Protein 4QE0 (pdb70)

Nearest PDB structures (foldseek):
  4qe0-assembly1_A  TM=9.793E-01  e=2.543E-24  Bacteroides uniformis ATCC 8492
  4qe0-assembly1_B  TM=9.490E-01  e=2.678E-20  Bacteroides uniformis ATCC 8492
  1phs-assembly1_A  TM=6.206E-01  e=4.744E+00  Phaseolus vulgaris
  4qe0-assembly1_B  TM=9.814E-01  e=4.725E-21  Bacteroides uniformis ATCC 8492
  4qe0-assembly1_A  TM=9.527E-01  e=2.495E-20  Bacteroides uniformis ATCC 8492

Secondary structure (DSSP, 8-state):
------SS----EEEEETTEEEEEEEETTTTEEEEE----TT-------------GGGTS------HHHHHHHHHT----TTT---------TTT-B---EEEEETTSTT---HHHHHHHH-----B---TT---S----------PPPPPPPP-/-----SS----EEEEETTEEEEEEEETTTTEEEEE----TT------------TTS--S------HHHHHHHHHH----TTT---------TTT-B---EEEEETTSTT---HHHHHHHH-----B---TT---S---------

Solvent-accessible surface area: 18230 Å² total

Sequence (299 aa):
TEESLEGTVIYTTTFEVDGYTYQCDVDDGSQFVTLYNENLTYEIVYDDTGTTYIGSWSSSNVIEYDRFSQQADFIVDQQAFTAADEIGTEELITLLSPNTGEVEVNFNFFTFEPYAVPLHVYREIEVLEQIHFPIEEGQLNYILAWQPQQGLPPLPPPGSLEESLEGTTVIYTTTFEVDGYTYQCDVDDGSQFVTLYNENLTYEIVYDTGTYIGSWSSSNVIEYDRFSQQADFIVDQAFTAADEIGTELITLLSPNTGEVEVNFNFFTFEPYAVPLHVYREIEVLEQIHFPIEEEGQLNYYILAWQPQQG

Foldseek 3Di:
DQDAFDPAQQACDWDDDVPFIKGWDADPPQQKIKIFTVDCSPPKAAVPGHDDDDDCVQFWDDDDLVLQLQVQLQVLDDNVVVQVDDKKDKAALVWQQDGMMIMDGSPGSVSGDPVSVVSSRVSVDDGTGDHVVSIRIDDDDGYDDDGDDDDDDDD/DDAFDPALQACDWDDDVPFIKGWDADPVQQKIKIFTVDCSVPKAAVPGDDPDDPPAAFWDDDPVVVVLQVQLQVLDDNCVVQVDDKKDWADLPWQQDGMMIMDGSPGSVSDDPVSVVSSRVSVPDGTGDGRVSMRIDDDDGYND

B-factor: mean 38.69, std 15.3, range [19.85, 112.98]

Structure (mmCIF, N/CA/C/O backbone):
data_4QE0
#
_entry.id   4QE0
#
_cell.length_a   103.299
_cell.length_b   103.299
_cell.length_c   190.168
_cell.angle_alpha   90.00
_cell.angle_beta   90.00
_cell.angle_gamma   90.00
#
_symmetry.space_group_name_H-M   'I 41 2 2'
#
loop_
_entity.id
_entity.type
_entity.pdbx_description
1 polymer 'hypothetical protein'
2 non-polymer GLYCEROL
3 non-polymer 'SULFATE ION'
4 water water
#
loop_
_atom_site.group_PDB
_atom_site.id
_atom_site.type_symbol
_atom_site.label_atom_id
_atom_site.label_alt_id
_atom_site.label_comp_id
_atom_site.label_asym_id
_atom_site.label_entity_id
_atom_site.label_seq_id
_atom_site.pdbx_PDB_ins_code
_atom_site.Cartn_x
_atom_site.Cartn_y
_atom_site.Cartn_z
_atom_site.occupancy
_atom_site.B_iso_or_equiv
_atom_site.auth_seq_id
_atom_site.auth_comp_id
_atom_site.auth_asym_id
_atom_site.auth_atom_id
_atom_site.pdbx_PDB_model_num
ATOM 1 N N . THR A 1 8 ? 71.907 11.916 28.423 1.00 71.94 26 THR A N 1
ATOM 2 C CA . THR A 1 8 ? 73.087 12.746 28.015 1.00 75.00 26 THR A CA 1
ATOM 3 C C . THR A 1 8 ? 73.124 14.160 28.655 1.00 73.63 26 THR A C 1
ATOM 4 O O . THR A 1 8 ? 74.127 14.866 28.479 1.00 63.31 26 THR A O 1
ATOM 8 N N . GLU A 1 9 ? 72.051 14.557 29.370 1.00 71.44 27 GLU A N 1
ATOM 9 C CA . GLU A 1 9 ? 72.001 15.802 30.191 1.00 66.27 27 GLU A CA 1
ATOM 10 C C . GLU A 1 9 ? 71.971 15.540 31.713 1.00 50.93 27 GLU A C 1
ATOM 11 O O . GLU A 1 9 ? 71.839 16.470 32.511 1.00 44.05 27 GLU A O 1
ATOM 17 N N . GLU A 1 10 ? 72.069 14.282 32.114 1.00 41.28 28 GLU A N 1
ATOM 18 C CA . GLU A 1 10 ? 72.233 13.955 33.528 1.00 39.78 28 GLU A CA 1
ATOM 19 C C . GLU A 1 10 ? 73.511 14.616 34.073 1.00 38.04 28 GLU A C 1
ATOM 20 O O . GLU A 1 10 ? 74.540 14.620 33.407 1.00 34.38 28 GLU A O 1
ATOM 26 N N . SER A 1 11 ? 73.426 15.195 35.264 1.00 35.52 29 SER A N 1
ATOM 27 C CA . SER A 1 11 ? 74.559 15.875 35.892 1.00 37.06 29 SER A CA 1
ATOM 28 C C . SER A 1 11 ? 74.959 15.172 37.181 1.00 32.53 29 SER A C 1
ATOM 29 O O . SER A 1 11 ? 74.385 14.137 37.535 1.00 34.45 29 SER A O 1
ATOM 32 N N . LEU A 1 12 ? 75.930 15.739 37.900 1.00 33.33 30 LEU A N 1
ATOM 33 C CA . LEU A 1 12 ? 76.272 15.259 39.238 1.00 32.59 30 LEU A CA 1
ATOM 34 C C . LEU A 1 12 ? 75.094 15.454 40.162 1.00 39.58 30 LEU A C 1
ATOM 35 O O . LEU A 1 12 ? 74.298 16.366 39.961 1.00 38.24 30 LEU A O 1
ATOM 40 N N . GLU A 1 13 ? 74.988 14.609 41.184 1.00 36.00 31 GLU A N 1
ATOM 41 C CA . GLU A 1 13 ? 73.974 14.813 42.221 1.00 36.72 31 GLU A CA 1
ATOM 42 C C . GLU A 1 13 ? 74.324 15.989 43.113 1.00 39.15 31 GLU A C 1
ATOM 43 O O . GLU A 1 13 ? 75.481 16.423 43.182 1.00 39.28 31 GLU A O 1
ATOM 49 N N . GLY A 1 14 ? 73.305 16.559 43.761 1.00 43.35 32 GLY A N 1
ATOM 50 C CA . GLY A 1 14 ? 73.484 17.767 44.574 1.00 41.62 32 GLY A CA 1
ATOM 51 C C . GLY A 1 14 ? 74.216 17.534 45.876 1.00 45.42 32 GLY A C 1
ATOM 52 O O . GLY A 1 14 ? 74.899 18.428 46.377 1.00 48.27 32 GLY A O 1
ATOM 53 N N . THR A 1 15 ? 74.086 16.335 46.433 1.00 43.65 33 THR A N 1
ATOM 54 C CA . THR A 1 15 ? 74.787 16.004 47.670 1.00 46.20 33 THR A CA 1
ATOM 55 C C . THR A 1 15 ? 75.689 14.794 47.481 1.00 38.03 33 THR A C 1
ATOM 56 O O . THR A 1 15 ? 75.497 13.985 46.562 1.00 36.72 33 THR A O 1
ATOM 60 N N . VAL A 1 16 ? 76.660 14.684 48.375 1.00 38.07 34 VAL A N 1
ATOM 61 C CA . VAL A 1 16 ? 77.616 13.594 48.356 1.00 36.73 34 VAL A CA 1
ATOM 62 C C . VAL A 1 16 ? 76.869 12.286 48.560 1.00 37.47 34 VAL A C 1
ATOM 63 O O . VAL A 1 16 ? 76.117 12.133 49.509 1.00 37.19 34 VAL A O 1
ATOM 67 N N . ILE A 1 17 ? 77.085 11.346 47.648 1.00 32.14 35 ILE A N 1
ATOM 68 C CA . ILE A 1 17 ? 76.494 10.036 47.720 1.00 32.94 35 ILE A CA 1
ATOM 69 C C . ILE A 1 17 ? 77.328 9.098 48.589 1.00 34.44 35 ILE A C 1
ATOM 70 O O . ILE A 1 17 ? 76.794 8.323 49.376 1.00 37.01 35 ILE A O 1
ATOM 75 N N . TYR A 1 18 ? 78.645 9.130 48.400 1.00 31.41 36 TYR A N 1
ATOM 76 C CA . TYR A 1 18 ? 79.556 8.176 49.040 1.00 30.51 36 TYR A CA 1
ATOM 77 C C . TYR A 1 18 ? 80.241 8.848 50.228 1.00 34.11 36 TYR A C 1
ATOM 78 O O . TYR A 1 18 ? 81.371 9.284 50.121 1.00 39.50 36 TYR A O 1
ATOM 117 N N . THR A 1 21 ? 81.151 4.411 55.011 1.00 32.58 39 THR A N 1
ATOM 118 C CA . THR A 1 21 ? 81.100 3.020 54.632 1.00 32.75 39 THR A CA 1
ATOM 119 C C . THR A 1 21 ? 79.657 2.542 54.550 1.00 41.94 39 THR A C 1
ATOM 120 O O . THR A 1 21 ? 78.909 2.683 55.507 1.00 37.05 39 THR A O 1
ATOM 124 N N . THR A 1 22 ? 79.267 2.005 53.392 1.00 37.61 40 THR A N 1
ATOM 125 C CA . THR A 1 22 ? 77.853 1.745 53.059 1.00 41.54 40 THR A CA 1
ATOM 126 C C . THR A 1 22 ? 77.767 0.656 52.002 1.00 39.99 40 THR A C 1
ATOM 127 O O . THR A 1 22 ? 78.673 0.498 51.185 1.00 33.92 40 THR A O 1
ATOM 131 N N . THR A 1 23 ? 76.648 -0.045 51.976 1.00 34.42 41 THR A N 1
ATOM 132 C CA . THR A 1 23 ? 76.345 -0.966 50.893 1.00 36.65 41 THR A CA 1
ATOM 133 C C . THR A 1 23 ? 75.203 -0.407 50.070 1.00 41.34 41 THR A C 1
ATOM 134 O O . THR A 1 23 ? 74.205 0.041 50.631 1.00 42.05 41 THR A O 1
ATOM 138 N N . PHE A 1 24 ? 75.353 -0.420 48.745 1.00 35.05 42 PHE A N 1
ATOM 139 C CA . PHE A 1 24 ? 74.316 0.024 47.820 1.00 37.69 42 PHE A CA 1
ATOM 140 C C . PHE A 1 24 ? 73.731 -1.169 47.086 1.00 45.70 42 PHE A C 1
ATOM 141 O O . PHE A 1 24 ? 74.345 -1.696 46.164 1.00 35.74 42 PHE A O 1
ATOM 149 N N . GLU A 1 25 ? 72.544 -1.597 47.503 1.00 47.35 43 GLU A N 1
ATOM 150 C CA . GLU A 1 25 ? 71.827 -2.681 46.842 1.00 48.85 43 GLU A CA 1
ATOM 151 C C . GLU A 1 25 ? 70.849 -2.069 45.858 1.00 50.95 43 GLU A C 1
ATOM 152 O O . GLU A 1 25 ? 69.893 -1.422 46.253 1.00 56.94 43 GLU A O 1
ATOM 158 N N . VAL A 1 26 ? 71.118 -2.266 44.577 1.00 51.00 44 VAL A N 1
ATOM 159 C CA . VAL A 1 26 ? 70.333 -1.733 43.493 1.00 50.76 44 VAL A CA 1
ATOM 160 C C . VAL A 1 26 ? 69.763 -2.926 42.723 1.00 56.10 44 VAL A C 1
ATOM 161 O O . VAL A 1 26 ? 70.117 -4.084 42.994 1.00 53.03 44 VAL A O 1
ATOM 165 N N . ASP A 1 27 ? 68.848 -2.657 41.797 1.00 57.32 45 ASP A N 1
ATOM 166 C CA . ASP A 1 27 ? 68.310 -3.701 40.939 1.00 58.08 45 ASP A CA 1
ATOM 167 C C . ASP A 1 27 ? 69.412 -4.303 40.096 1.00 51.00 45 ASP A C 1
ATOM 168 O O . ASP A 1 27 ? 69.911 -3.667 39.171 1.00 55.15 45 ASP A O 1
ATOM 173 N N . GLY A 1 28 ? 69.784 -5.532 40.422 1.00 45.85 46 GLY A N 1
ATOM 174 C CA . GLY A 1 28 ? 70.689 -6.295 39.580 1.00 49.01 46 GLY A CA 1
ATOM 175 C C . GLY A 1 28 ? 72.095 -6.419 40.124 1.00 48.20 46 GLY A C 1
ATOM 176 O O . GLY A 1 28 ? 72.859 -7.253 39.650 1.00 50.94 46 GLY A O 1
ATOM 177 N N . TYR A 1 29 ? 72.456 -5.587 41.100 1.00 41.12 47 TYR A N 1
ATOM 178 C CA . TYR A 1 29 ? 73.822 -5.599 41.599 1.00 38.48 47 TYR A CA 1
ATOM 179 C C . TYR A 1 29 ? 73.931 -4.883 42.936 1.00 33.59 47 TYR A C 1
ATOM 180 O O . TYR A 1 29 ? 73.060 -4.094 43.299 1.00 37.11 47 TYR A O 1
ATOM 189 N N . THR A 1 30 ? 75.003 -5.185 43.656 1.00 32.49 48 THR A N 1
ATOM 190 C CA . THR A 1 30 ? 75.315 -4.546 44.909 1.00 33.40 48 THR A CA 1
ATOM 191 C C . THR A 1 30 ? 76.745 -4.000 44.879 1.00 31.62 48 THR A C 1
ATOM 192 O O . THR A 1 30 ? 77.662 -4.708 44.508 1.00 30.03 48 THR A O 1
ATOM 196 N N . TYR A 1 31 ? 76.900 -2.733 45.262 1.00 29.50 49 TYR A N 1
ATOM 197 C CA . TYR A 1 31 ? 78.204 -2.109 45.412 1.00 27.67 49 TYR A CA 1
ATOM 198 C C . TYR A 1 31 ? 78.494 -1.841 46.874 1.00 30.05 49 TYR A C 1
ATOM 199 O O . TYR A 1 31 ? 77.603 -1.477 47.654 1.00 34.59 49 TYR A O 1
ATOM 208 N N . GLN A 1 32 ? 79.754 -2.006 47.227 1.00 28.47 50 GLN A N 1
ATOM 209 C CA . GLN A 1 32 ? 80.267 -1.680 48.543 1.00 30.96 50 GLN A CA 1
ATOM 210 C C . GLN A 1 32 ? 81.055 -0.388 48.431 1.00 31.01 50 GLN A C 1
ATOM 211 O O . GLN A 1 32 ? 81.853 -0.204 47.505 1.00 30.90 50 GLN A O 1
ATOM 217 N N . CYS A 1 33 ? 80.821 0.496 49.380 1.00 30.96 51 CYS A N 1
ATOM 218 C CA . CYS A 1 33 ? 81.526 1.741 49.486 1.00 29.31 51 CYS A CA 1
ATOM 219 C C . CYS A 1 33 ? 82.266 1.742 50.842 1.00 31.41 51 CYS A C 1
ATOM 220 O O . CYS A 1 33 ? 81.639 1.759 51.877 1.00 31.75 51 CYS A O 1
ATOM 223 N N . ASP A 1 34 ? 83.590 1.670 50.815 1.00 28.91 52 ASP A N 1
ATOM 224 C CA . ASP A 1 34 ? 84.418 1.705 52.021 1.00 28.32 52 ASP A CA 1
ATOM 225 C C . ASP A 1 34 ? 85.059 3.079 52.124 1.00 30.51 52 ASP A C 1
ATOM 226 O O . ASP A 1 34 ? 85.702 3.534 51.180 1.00 30.05 52 ASP A O 1
ATOM 231 N N . VAL A 1 35 ? 84.874 3.755 53.253 1.00 29.03 53 VAL A N 1
ATOM 232 C CA . VAL A 1 35 ? 85.425 5.102 53.448 1.00 27.76 53 VAL A CA 1
ATOM 233 C C . VAL A 1 35 ? 86.325 5.161 54.690 1.00 33.37 53 VAL A C 1
ATOM 234 O O . VAL A 1 35 ? 85.912 4.773 55.769 1.00 33.30 53 VAL A O 1
ATOM 238 N N . ASP A 1 36 ? 87.552 5.627 54.521 1.00 31.60 54 ASP A N 1
ATOM 239 C CA . ASP A 1 36 ? 88.468 5.862 55.649 1.00 33.92 54 ASP A CA 1
ATOM 240 C C . ASP A 1 36 ? 88.152 7.225 56.239 1.00 37.63 54 ASP A C 1
ATOM 241 O O . ASP A 1 36 ? 88.233 8.230 55.546 1.00 33.22 54 ASP A O 1
ATOM 246 N N . ASP A 1 37 ? 87.804 7.272 57.523 1.00 34.81 55 ASP A N 1
ATOM 247 C CA . ASP A 1 37 ? 87.286 8.505 58.086 1.00 37.17 55 ASP A CA 1
ATOM 248 C C . ASP A 1 37 ? 88.312 9.645 58.140 1.00 34.65 55 ASP A C 1
ATOM 249 O O . ASP A 1 37 ? 87.976 10.786 57.831 1.00 37.95 55 ASP A O 1
ATOM 254 N N . GLY A 1 38 ? 89.557 9.331 58.468 1.00 34.33 56 GLY A N 1
ATOM 255 C CA . GLY A 1 38 ? 90.610 10.346 58.565 1.00 36.62 56 GLY A CA 1
ATOM 256 C C . GLY A 1 38 ? 90.950 11.004 57.232 1.00 37.32 56 GLY A C 1
ATOM 257 O O . GLY A 1 38 ? 90.994 12.236 57.112 1.00 36.46 56 GLY A O 1
ATOM 258 N N . SER A 1 39 ? 91.172 10.180 56.221 1.00 32.82 57 SER A N 1
ATOM 259 C CA . SER A 1 39 ? 91.593 10.686 54.904 1.00 33.63 57 SER A CA 1
ATOM 260 C C . SER A 1 39 ? 90.422 11.029 53.971 1.00 28.61 57 SER A C 1
ATOM 261 O O . SER A 1 39 ? 90.623 11.706 52.970 1.00 29.68 57 SER A O 1
ATOM 264 N N . GLN A 1 40 ? 89.233 10.538 54.302 1.00 26.83 58 GLN A N 1
ATOM 265 C CA . GLN A 1 40 ? 88.047 10.638 53.455 1.00 27.40 58 GLN A CA 1
ATOM 266 C C . GLN A 1 40 ? 88.248 9.966 52.069 1.00 26.85 58 GLN A C 1
ATOM 267 O O . GLN A 1 40 ? 87.633 10.358 51.086 1.00 26.88 58 GLN A O 1
ATOM 273 N N . PHE A 1 41 ? 89.097 8.944 52.041 1.00 27.26 59 PHE A N 1
ATOM 274 C CA . PHE A 1 41 ? 89.389 8.164 50.839 1.00 27.22 59 PHE A CA 1
ATOM 275 C C . PHE A 1 41 ? 88.351 7.063 50.679 1.00 26.36 59 PHE A C 1
ATOM 276 O O . PHE A 1 41 ? 88.041 6.343 51.637 1.00 27.59 59 PHE A O 1
ATOM 284 N N . VAL A 1 42 ? 87.777 6.971 49.484 1.00 25.73 60 VAL A N 1
ATOM 285 C CA . VAL A 1 42 ? 86.712 6.040 49.176 1.00 24.00 60 VAL A CA 1
ATOM 286 C C . VAL A 1 42 ? 87.231 4.943 48.274 1.00 24.76 60 VAL A C 1
ATOM 287 O O . VAL A 1 42 ? 87.955 5.225 47.335 1.00 23.63 60 VAL A O 1
ATOM 291 N N . THR A 1 43 ? 86.841 3.707 48.571 1.00 24.49 61 THR A N 1
ATOM 292 C CA . THR A 1 43 ? 87.084 2.555 47.698 1.00 25.77 61 THR A CA 1
ATOM 293 C C . THR A 1 43 ? 85.689 2.009 47.363 1.00 27.22 61 THR A C 1
ATOM 294 O O . THR A 1 43 ? 84.935 1.642 48.255 1.00 27.56 61 THR A O 1
ATOM 298 N N . LEU A 1 44 ? 85.334 2.037 46.082 1.00 24.66 62 LEU A N 1
ATOM 299 C CA . LEU A 1 44 ? 84.000 1.705 45.597 1.00 22.89 62 LEU A CA 1
ATOM 300 C C . LEU A 1 44 ? 84.099 0.523 44.657 1.00 25.64 62 LEU A C 1
ATOM 301 O O . LEU A 1 44 ? 84.859 0.569 43.679 1.00 24.80 62 LEU A O 1
ATOM 306 N N . TYR A 1 45 ? 83.329 -0.527 44.930 1.00 25.73 63 TYR A N 1
ATOM 307 C CA . TYR A 1 45 ? 83.451 -1.777 44.191 1.00 24.38 63 TYR A CA 1
ATOM 308 C C . TYR A 1 45 ? 82.236 -2.650 44.271 1.00 27.59 63 TYR A C 1
ATOM 309 O O . TYR A 1 45 ? 81.535 -2.649 45.271 1.00 27.79 63 TYR A O 1
ATOM 318 N N . ASN A 1 46 ? 81.995 -3.389 43.197 1.00 27.44 64 ASN A N 1
ATOM 319 C CA . ASN A 1 46 ? 80.989 -4.464 43.177 1.00 28.42 64 ASN A CA 1
ATOM 320 C C . ASN A 1 46 ? 81.255 -5.373 44.394 1.00 27.48 64 ASN A C 1
ATOM 321 O O . ASN A 1 46 ? 82.356 -5.869 44.575 1.00 28.30 64 ASN A O 1
ATOM 337 N N . GLU A 1 48 ? 80.539 -8.278 44.997 1.00 33.27 66 GLU A N 1
ATOM 338 C CA . GLU A 1 48 ? 81.004 -9.606 44.589 1.00 33.24 66 GLU A CA 1
ATOM 339 C C . GLU A 1 48 ? 82.509 -9.711 44.380 1.00 37.63 66 GLU A C 1
ATOM 340 O O . GLU A 1 48 ? 83.039 -10.820 44.385 1.00 32.09 66 GLU A O 1
ATOM 346 N N . ASN A 1 49 ? 83.203 -8.576 44.227 1.00 31.02 67 ASN A N 1
ATOM 347 C CA . ASN A 1 49 ? 84.651 -8.586 44.091 1.00 28.02 67 ASN A CA 1
ATOM 348 C C . ASN A 1 49 ? 85.328 -9.163 45.330 1.00 32.68 67 ASN A C 1
ATOM 349 O O . ASN A 1 49 ? 84.923 -8.873 46.457 1.00 32.56 67 ASN A O 1
ATOM 365 N N . LEU A 1 51 ? 89.079 -9.305 45.403 1.00 30.48 69 LEU A N 1
ATOM 366 C CA . LEU A 1 51 ? 90.510 -8.984 45.392 1.00 29.79 69 LEU A CA 1
ATOM 367 C C . LEU A 1 51 ? 90.842 -7.540 45.744 1.00 30.56 69 LEU A C 1
ATOM 368 O O . LEU A 1 51 ? 91.998 -7.136 45.680 1.00 31.76 69 LEU A O 1
ATOM 373 N N . THR A 1 52 ? 89.846 -6.779 46.168 1.00 32.42 70 THR A N 1
ATOM 374 C CA . THR A 1 52 ? 90.022 -5.356 46.406 1.00 29.27 70 THR A CA 1
ATOM 375 C C . THR A 1 52 ? 91.195 -5.009 47.295 1.00 32.70 70 THR A C 1
ATOM 376 O O . THR A 1 52 ? 91.877 -4.027 47.036 1.00 30.16 70 THR A O 1
ATOM 380 N N . TYR A 1 53 ? 91.412 -5.791 48.349 1.00 29.07 71 TYR A N 1
ATOM 381 C CA . TYR A 1 53 ? 92.479 -5.522 49.297 1.00 29.85 71 TYR A CA 1
ATOM 382 C C . TYR A 1 53 ? 93.534 -6.645 49.344 1.00 34.20 71 TYR A C 1
ATOM 383 O O . TYR A 1 53 ? 94.288 -6.744 50.300 1.00 35.30 71 TYR A O 1
ATOM 392 N N . GLU A 1 54 ? 93.585 -7.465 48.300 1.00 30.36 72 GLU A N 1
ATOM 393 C CA . GLU A 1 54 ? 94.508 -8.588 48.209 1.00 29.75 72 GLU A CA 1
ATOM 394 C C . GLU A 1 54 ? 95.900 -8.127 47.759 1.00 29.96 72 GLU A C 1
ATOM 395 O O . GLU A 1 54 ? 96.046 -7.372 46.804 1.00 31.96 72 GLU A O 1
ATOM 412 N N . ILE A 1 56 ? 99.439 -8.377 45.879 1.00 29.18 74 ILE A N 1
ATOM 413 C CA . ILE A 1 56 ? 99.916 -8.967 44.623 1.00 27.46 74 ILE A CA 1
ATOM 414 C C . ILE A 1 56 ? 101.142 -9.803 44.928 1.00 26.47 74 ILE A C 1
ATOM 415 O O . ILE A 1 56 ? 102.146 -9.298 45.464 1.00 27.21 74 ILE A O 1
ATOM 420 N N . VAL A 1 57 ? 101.060 -11.082 44.620 1.00 25.84 75 VAL A N 1
ATOM 421 C CA . VAL A 1 57 ? 102.156 -12.008 44.922 1.00 27.08 75 VAL A CA 1
ATOM 422 C C . VAL A 1 57 ? 102.430 -12.928 43.763 1.00 26.16 75 VAL A C 1
ATOM 423 O O . VAL A 1 57 ? 101.603 -13.106 42.877 1.00 27.32 75 VAL A O 1
ATOM 427 N N . TYR A 1 58 ? 103.601 -13.552 43.796 1.00 26.79 76 TYR A N 1
ATOM 428 C CA . TYR A 1 58 ? 103.867 -14.708 42.979 1.00 25.52 76 TYR A CA 1
ATOM 429 C C . TYR A 1 58 ? 103.045 -15.846 43.541 1.00 27.70 76 TYR A C 1
ATOM 430 O O . TYR A 1 58 ? 103.167 -16.198 44.723 1.00 28.38 76 TYR A O 1
ATOM 450 N N A ASP A 1 60 ? 103.075 -19.054 43.114 0.50 32.62 78 ASP A N 1
ATOM 451 N N B ASP A 1 60 ? 103.069 -19.064 43.110 0.50 32.16 78 ASP A N 1
ATOM 452 C CA A ASP A 1 60 ? 103.837 -20.260 43.463 0.50 35.61 78 ASP A CA 1
ATOM 453 C CA B ASP A 1 60 ? 103.795 -20.289 43.477 0.50 34.15 78 ASP A CA 1
ATOM 454 C C A ASP A 1 60 ? 104.417 -20.220 44.881 0.50 34.27 78 ASP A C 1
ATOM 455 C C B ASP A 1 60 ? 104.408 -20.224 44.887 0.50 33.55 78 ASP A C 1
ATOM 456 O O A ASP A 1 60 ? 104.580 -21.262 45.526 0.50 33.70 78 ASP A O 1
ATOM 457 O O B ASP A 1 60 ? 104.582 -21.261 45.538 0.50 32.96 78 ASP A O 1
ATOM 466 N N . THR A 1 61 ? 104.738 -19.023 45.352 1.00 31.49 79 THR A N 1
ATOM 467 C CA . THR A 1 61 ? 105.482 -18.850 46.605 1.00 32.06 79 THR A CA 1
ATOM 468 C C . THR A 1 61 ? 104.816 -17.961 47.645 1.00 35.97 79 THR A C 1
ATOM 469 O O . THR A 1 61 ? 105.129 -18.057 48.828 1.00 33.97 79 THR A O 1
ATOM 473 N N . GLY A 1 62 ? 103.922 -17.071 47.224 1.00 29.02 80 GLY A N 1
ATOM 474 C CA . GLY A 1 62 ? 103.365 -16.086 48.132 1.00 31.46 80 GLY A CA 1
ATOM 475 C C . GLY A 1 62 ? 104.222 -14.862 48.371 1.00 33.05 80 GLY A C 1
ATOM 476 O O . GLY A 1 62 ? 103.839 -13.978 49.136 1.00 33.27 80 GLY A O 1
ATOM 488 N N A THR A 1 64 ? 105.825 -11.259 47.705 0.50 29.47 82 THR A N 1
ATOM 489 N N B THR A 1 64 ? 105.828 -11.258 47.701 0.50 30.24 82 THR A N 1
ATOM 490 C CA A THR A 1 64 ? 105.243 -10.039 47.142 0.50 30.57 82 THR A CA 1
ATOM 491 C CA B THR A 1 64 ? 105.262 -10.044 47.116 0.50 31.86 82 THR A CA 1
ATOM 492 C C A THR A 1 64 ? 105.913 -9.683 45.818 0.50 31.21 82 THR A C 1
ATOM 493 C C B THR A 1 64 ? 105.917 -9.711 45.795 0.50 31.80 82 THR A C 1
ATOM 494 O O A THR A 1 64 ? 107.111 -9.863 45.671 0.50 30.79 82 THR A O 1
ATOM 495 O O B THR A 1 64 ? 107.118 -9.887 45.643 0.50 30.62 82 THR A O 1
ATOM 502 N N . TYR A 1 65 ? 105.126 -9.221 44.853 1.00 28.18 83 TYR A N 1
ATOM 503 C CA . TYR A 1 65 ? 105.663 -8.724 43.585 1.00 29.76 83 TYR A CA 1
ATOM 504 C C . TYR A 1 65 ? 105.754 -7.212 43.717 1.00 31.68 83 TYR A C 1
ATOM 505 O O . TYR A 1 65 ? 104.735 -6.571 43.916 1.00 30.79 83 TYR A O 1
ATOM 514 N N . ILE A 1 66 ? 106.952 -6.650 43.558 1.00 28.47 84 ILE A N 1
ATOM 515 C CA . ILE A 1 66 ? 107.161 -5.204 43.755 1.00 31.43 84 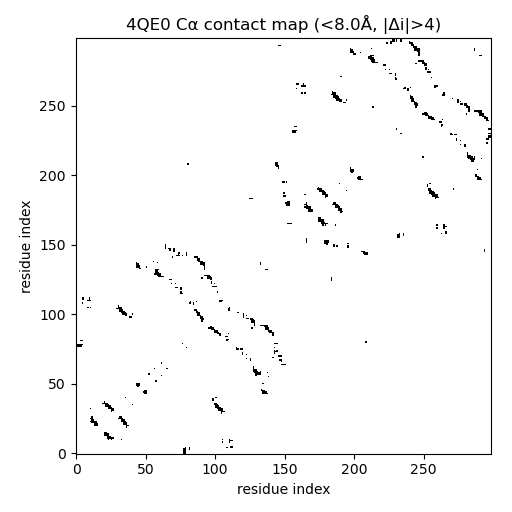ILE A CA 1
ATOM 516 C C . ILE A 1 66 ? 107.691 -4.480 42.516 1.00 33.41 84 ILE A C 1
ATOM 517 O O . ILE A 1 66 ? 108.145 -3.359 42.622 1.00 31.23 84 ILE A O 1
ATOM 522 N N . GLY A 1 67 ? 107.562 -5.084 41.338 1.00 29.19 85 GLY A N 1
ATOM 523 C CA . GLY A 1 67 ? 107.800 -4.352 40.076 1.00 27.03 85 GLY A CA 1
ATOM 524 C C . GLY A 1 67 ? 106.763 -3.265 39.834 1.00 29.92 85 GLY A C 1
ATOM 525 O O . GLY A 1 67 ? 105.670 -3.263 40.439 1.00 28.03 85 GLY A O 1
ATOM 526 N N . SER A 1 68 ? 107.100 -2.301 38.975 1.00 25.31 86 SER A N 1
ATOM 527 C CA . SER A 1 68 ? 106.168 -1.223 38.645 1.00 26.44 86 SER A CA 1
ATOM 528 C C . SER A 1 68 ? 105.922 -1.038 37.137 1.00 29.78 86 SER A C 1
ATOM 529 O O . SER A 1 68 ? 104.892 -0.482 36.737 1.00 32.36 86 SER A O 1
ATOM 532 N N . TRP A 1 69 ? 106.859 -1.490 36.312 1.00 24.47 87 TRP A N 1
ATOM 533 C CA . TRP A 1 69 ? 106.783 -1.323 34.851 1.00 21.78 87 TRP A CA 1
ATOM 534 C C . TRP A 1 69 ? 105.811 -2.310 34.254 1.00 22.66 87 TRP A C 1
ATOM 535 O O . TRP A 1 69 ? 106.002 -3.523 34.332 1.00 22.84 87 TRP A O 1
ATOM 546 N N . SER A 1 70 ? 104.748 -1.794 33.649 1.00 21.41 88 SER A N 1
ATOM 547 C CA . SER A 1 70 ? 103.683 -2.667 33.122 1.00 22.60 88 SER A CA 1
ATOM 548 C C . SER A 1 70 ? 104.129 -3.622 32.020 1.00 24.49 88 SER A C 1
ATOM 549 O O . SER A 1 70 ? 103.548 -4.705 31.848 1.00 23.61 88 SER A O 1
ATOM 552 N N A SER A 1 71 ? 105.181 -3.258 31.301 0.50 25.06 89 SER A N 1
ATOM 553 N N B SER A 1 71 ? 105.184 -3.257 31.299 0.50 25.71 89 SER A N 1
ATOM 554 C CA A SER A 1 71 ? 105.740 -4.169 30.302 0.50 28.15 89 SER A CA 1
ATOM 555 C CA B SER A 1 71 ? 105.747 -4.170 30.296 0.50 29.48 89 SER A CA 1
ATOM 556 C C A SER A 1 71 ? 106.413 -5.417 30.903 0.50 26.32 89 SER A C 1
ATOM 557 C C B SER A 1 71 ? 106.414 -5.418 30.902 0.50 26.99 89 SER A C 1
ATOM 558 O O A SER A 1 71 ? 106.774 -6.347 30.174 0.50 26.83 89 SER A O 1
ATOM 559 O O B SER A 1 71 ? 106.771 -6.351 30.175 0.50 27.38 89 SER A O 1
ATOM 564 N N . ASN A 1 72 ? 106.551 -5.457 32.224 1.00 25.17 90 ASN A N 1
ATOM 565 C CA . ASN A 1 72 ? 107.011 -6.669 32.915 1.00 23.14 90 ASN A CA 1
ATOM 566 C C . ASN A 1 72 ? 105.842 -7.627 33.246 1.00 25.00 90 ASN A C 1
ATOM 567 O O . ASN A 1 72 ? 106.068 -8.717 33.765 1.00 25.03 90 ASN A O 1
ATOM 572 N N . VAL A 1 73 ? 104.589 -7.208 33.009 1.00 22.20 91 VAL A N 1
ATOM 573 C CA . VAL A 1 73 ? 103.419 -8.049 33.285 1.00 22.42 91 VAL A CA 1
ATOM 574 C C . VAL A 1 73 ? 102.447 -8.238 32.099 1.00 23.87 91 VAL A C 1
ATOM 575 O O . VAL A 1 73 ? 101.781 -9.270 32.025 1.00 23.55 91 VAL A O 1
ATOM 579 N N . ILE A 1 74 ? 102.330 -7.251 31.205 1.00 23.84 92 ILE A N 1
ATOM 580 C CA . ILE A 1 74 ? 101.424 -7.387 30.043 1.00 22.65 92 ILE A CA 1
ATOM 581 C C . ILE A 1 74 ? 102.056 -6.900 28.752 1.00 27.28 92 ILE A C 1
ATOM 582 O O . ILE A 1 74 ? 102.942 -6.052 28.764 1.00 23.14 92 ILE A O 1
ATOM 587 N N . GLU A 1 75 ? 101.616 -7.472 27.636 1.00 25.01 93 GLU A N 1
ATOM 588 C CA . GLU A 1 75 ? 102.039 -7.010 26.329 1.00 25.72 93 GLU A CA 1
ATOM 589 C C . GLU A 1 75 ? 101.280 -5.741 25.995 1.00 25.74 93 GLU A C 1
ATOM 590 O O . GLU A 1 75 ? 100.057 -5.689 26.110 1.00 26.97 93 GLU A O 1
ATOM 596 N N . TYR A 1 76 ? 102.006 -4.719 25.584 1.00 26.95 94 TYR A N 1
ATOM 597 C CA . TYR A 1 76 ? 101.403 -3.451 25.199 1.00 26.95 94 TYR A CA 1
ATOM 598 C C . TYR A 1 76 ? 100.439 -3.651 24.046 1.00 26.48 94 TYR A C 1
ATOM 599 O O . TYR A 1 76 ? 100.738 -4.354 23.091 1.00 25.94 94 TYR A O 1
ATOM 608 N N . ASP A 1 77 ? 99.274 -3.032 24.140 1.00 25.07 95 ASP A N 1
ATOM 609 C CA . ASP A 1 77 ? 98.346 -2.984 23.024 1.00 28.55 95 ASP A CA 1
ATOM 610 C C . ASP A 1 77 ? 97.735 -1.606 22.979 1.00 24.93 95 ASP A C 1
ATOM 611 O O . ASP A 1 77 ? 97.011 -1.215 23.889 1.00 24.21 95 ASP A O 1
ATOM 616 N N . ARG A 1 78 ? 98.015 -0.890 21.905 1.00 25.27 96 ARG A N 1
ATOM 617 C CA . ARG A 1 78 ? 97.623 0.493 21.789 1.00 26.33 96 ARG A CA 1
ATOM 618 C C . ARG A 1 78 ? 96.105 0.637 21.830 1.00 25.20 96 ARG A C 1
ATOM 619 O O . ARG A 1 78 ? 95.553 1.386 22.637 1.00 22.57 96 ARG A O 1
ATOM 627 N N . PHE A 1 79 ? 95.423 -0.109 20.977 1.00 23.87 97 PHE A N 1
ATOM 628 C CA . PHE A 1 79 ? 93.988 -0.015 20.918 1.00 26.67 97 PHE A CA 1
ATOM 629 C C . PHE A 1 79 ? 93.311 -0.354 22.240 1.00 22.12 97 PHE A C 1
ATOM 630 O O . PHE A 1 79 ? 92.407 0.367 22.681 1.00 23.46 97 PHE A O 1
ATOM 646 N N . SER A 1 81 ? 94.477 -0.275 25.230 1.00 22.55 99 SER A N 1
ATOM 647 C CA . SER A 1 81 ? 94.761 0.753 26.226 1.00 24.96 99 SER A CA 1
ATOM 648 C C . SER A 1 81 ? 93.889 1.986 26.035 1.00 22.55 99 SER A C 1
ATOM 649 O O . SER A 1 81 ? 93.333 2.533 27.004 1.00 22.01 99 SER A O 1
ATOM 652 N N . GLN A 1 82 ? 93.766 2.420 24.792 1.00 21.58 100 GLN A N 1
ATOM 653 C CA . GLN A 1 82 ? 92.990 3.610 24.502 1.00 22.16 100 GLN A CA 1
ATOM 654 C C . GLN A 1 82 ? 91.521 3.328 24.641 1.00 22.21 100 GLN A C 1
ATOM 655 O O . GLN A 1 82 ? 90.743 4.213 25.020 1.00 22.29 100 GLN A O 1
ATOM 661 N N . GLN A 1 83 ? 91.122 2.091 24.357 1.00 21.33 101 GLN A N 1
ATOM 662 C CA . GLN A 1 83 ? 89.703 1.749 24.526 1.00 21.24 101 GLN A CA 1
ATOM 663 C C . GLN A 1 83 ? 89.288 1.789 25.999 1.00 22.58 101 GLN A C 1
ATOM 664 O O . GLN A 1 83 ? 88.166 2.217 26.305 1.00 21.52 101 GLN A O 1
ATOM 670 N N . ALA A 1 84 ? 90.170 1.351 26.898 1.00 22.62 102 ALA A N 1
ATOM 671 C CA . ALA A 1 84 ? 89.891 1.439 28.335 1.00 21.85 102 ALA A CA 1
ATOM 672 C C . ALA A 1 84 ? 89.687 2.881 28.774 1.00 20.58 102 ALA A C 1
ATOM 673 O O . ALA A 1 84 ? 88.728 3.201 29.481 1.00 22.55 102 ALA A O 1
ATOM 675 N N . ASP A 1 85 ? 90.547 3.761 28.297 1.00 22.39 103 ASP A N 1
ATOM 676 C CA . ASP A 1 85 ? 90.430 5.202 28.558 1.00 23.63 103 ASP A CA 1
ATOM 677 C C . ASP A 1 85 ? 89.114 5.750 27.988 1.00 22.54 103 ASP A C 1
ATOM 678 O O . ASP A 1 85 ? 88.393 6.525 28.641 1.00 21.49 103 ASP A O 1
ATOM 683 N N . PHE A 1 86 ? 88.789 5.333 26.777 1.00 23.21 104 PHE A N 1
ATOM 684 C CA . PHE A 1 86 ? 87.555 5.769 26.139 1.00 22.88 104 PHE A CA 1
ATOM 685 C C . PHE A 1 86 ? 86.309 5.334 26.935 1.00 21.25 104 PHE A C 1
ATOM 686 O O . PHE A 1 86 ? 85.364 6.103 27.100 1.00 22.35 104 PHE A O 1
ATOM 694 N N . ILE A 1 87 ? 86.289 4.088 27.395 1.00 21.86 105 ILE A N 1
ATOM 695 C CA . ILE A 1 87 ? 85.167 3.573 28.179 1.00 20.87 105 ILE A CA 1
ATOM 696 C C . ILE A 1 87 ? 84.931 4.430 29.414 1.00 21.94 105 ILE A C 1
ATOM 697 O O . ILE A 1 87 ? 83.791 4.822 29.717 1.00 22.58 105 ILE A O 1
ATOM 702 N N . VAL A 1 88 ? 86.007 4.777 30.096 1.00 21.32 106 VAL A N 1
ATOM 703 C CA . VAL A 1 88 ? 85.888 5.645 31.265 1.00 22.46 106 VAL A CA 1
ATOM 704 C C . VAL A 1 88 ? 85.347 7.016 30.883 1.00 24.01 106 VAL A C 1
ATOM 705 O O . VAL A 1 88 ? 84.394 7.519 31.488 1.00 23.53 106 VAL A O 1
ATOM 709 N N . ASP A 1 89 ? 85.946 7.614 29.883 1.00 23.79 107 ASP A N 1
ATOM 710 C CA . ASP A 1 89 ? 85.598 8.986 29.500 1.00 23.48 107 ASP A CA 1
ATOM 711 C C . ASP A 1 89 ? 84.129 9.068 29.055 1.00 24.56 107 ASP A C 1
ATOM 712 O O . ASP A 1 89 ? 83.371 9.921 29.521 1.00 24.96 107 ASP A O 1
ATOM 717 N N . GLN A 1 90 ? 83.720 8.129 28.221 1.00 24.45 108 GLN A N 1
ATOM 718 C CA A GLN A 1 90 ? 82.393 8.156 27.563 0.50 23.89 108 GLN A CA 1
ATOM 719 C CA B GLN A 1 90 ? 82.413 8.214 27.568 0.50 26.52 108 GLN A CA 1
ATOM 720 C C . GLN A 1 90 ? 81.249 7.902 28.536 1.00 26.56 108 GLN A C 1
ATOM 721 O O . GLN A 1 90 ? 80.116 8.271 28.278 1.00 26.16 108 GLN A O 1
ATOM 732 N N . ALA A 1 91 ? 81.542 7.286 29.679 1.00 23.75 109 ALA A N 1
ATOM 733 C CA . ALA A 1 91 ? 80.515 7.030 30.713 1.00 24.26 109 ALA A CA 1
ATOM 734 C C . ALA A 1 91 ? 79.975 8.297 31.366 1.00 26.08 109 ALA A C 1
ATOM 735 O O . ALA A 1 91 ? 78.903 8.275 31.963 1.00 25.32 109 ALA A O 1
ATOM 737 N N . PHE A 1 92 ? 80.752 9.378 31.308 1.00 25.74 110 PHE A N 1
ATOM 738 C CA . PHE A 1 92 ? 80.365 10.661 31.880 1.00 25.04 110 PHE A CA 1
ATOM 739 C C . PHE A 1 92 ? 79.769 11.581 30.819 1.00 26.71 110 PHE A C 1
ATOM 740 O O . PHE A 1 92 ? 80.327 11.711 29.726 1.00 26.33 110 PHE A O 1
ATOM 748 N N . THR A 1 93 ? 78.651 12.217 31.140 1.00 27.52 111 THR A N 1
ATOM 749 C CA . THR A 1 93 ? 78.042 13.206 30.243 1.00 28.18 111 THR A CA 1
ATOM 750 C C . THR A 1 93 ? 78.884 14.478 30.240 1.00 25.49 111 THR A C 1
ATOM 751 O O . THR A 1 93 ? 79.710 14.675 31.140 1.00 25.01 111 THR A O 1
ATOM 766 N N . ALA A 1 95 ? 77.745 17.342 30.904 1.00 29.17 113 ALA A N 1
ATOM 767 C CA . ALA A 1 95 ? 77.365 18.074 32.122 1.00 30.15 113 ALA A CA 1
ATOM 768 C C . ALA A 1 95 ? 78.185 17.631 33.348 1.00 27.88 113 ALA A C 1
ATOM 769 O O . ALA A 1 95 ? 78.667 18.458 34.125 1.00 27.20 113 ALA A O 1
ATOM 779 N N . ALA A 1 97 ? 81.184 16.058 33.223 1.00 25.61 115 ALA A N 1
ATOM 780 C CA . ALA A 1 97 ? 82.596 16.341 32.999 1.00 24.67 115 ALA A CA 1
ATOM 781 C C . ALA A 1 97 ? 82.897 17.820 33.260 1.00 28.05 115 ALA A C 1
ATOM 782 O O . ALA A 1 97 ? 83.919 18.162 33.868 1.00 28.86 115 ALA A O 1
ATOM 784 N N . ASP A 1 98 ? 81.997 18.697 32.823 1.00 26.25 116 ASP A N 1
ATOM 785 C CA . ASP A 1 98 ? 82.141 20.144 33.055 1.00 27.94 116 ASP A CA 1
ATOM 786 C C . ASP A 1 98 ? 82.129 20.505 34.543 1.00 28.03 116 ASP A C 1
ATOM 787 O O . ASP A 1 98 ? 82.846 21.402 34.966 1.00 35.20 116 ASP A O 1
ATOM 792 N N . GLU A 1 99 ? 81.339 19.785 35.336 1.00 31.13 117 GLU A N 1
ATOM 793 C CA . GLU A 1 99 ? 81.287 20.024 36.783 1.00 30.75 117 GLU A CA 1
ATOM 79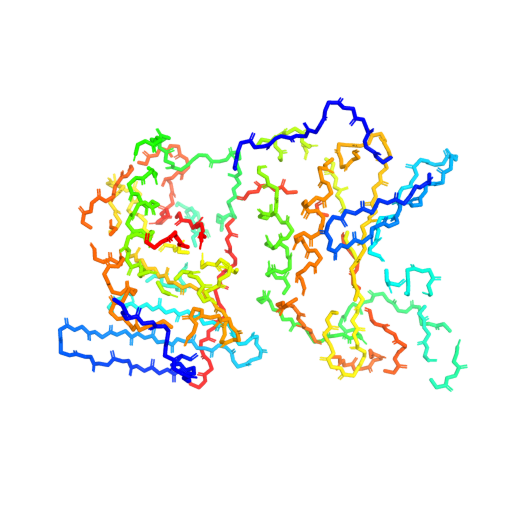4 C C . GLU A 1 99 ? 82.505 19.440 37.482 1.00 33.32 117 GLU A C 1
ATOM 795 O O . GLU A 1 99 ? 82.927 19.936 38.507 1.00 29.97 117 GLU A O 1
ATOM 801 N N . ILE A 1 100 ? 83.059 18.368 36.929 1.00 31.56 118 ILE A N 1
ATOM 802 C CA . ILE A 1 100 ? 84.183 17.655 37.571 1.00 30.91 118 ILE A CA 1
ATOM 803 C C . ILE A 1 100 ? 85.475 18.456 37.491 1.00 33.06 118 ILE A C 1
ATOM 804 O O . ILE A 1 100 ? 86.245 18.476 38.446 1.00 32.92 118 ILE A O 1
ATOM 809 N N . GLY A 1 101 ? 85.701 19.137 36.369 1.00 33.31 119 GLY A N 1
ATOM 810 C CA . GLY A 1 101 ? 86.901 19.921 36.189 1.00 31.10 119 GLY A CA 1
ATOM 811 C C . GLY A 1 101 ? 88.177 19.073 36.144 1.00 34.05 119 GLY A C 1
ATOM 812 O O . GLY A 1 101 ? 88.188 17.984 35.580 1.00 33.19 119 GLY A O 1
ATOM 824 N N . THR A 1 103 ? 89.882 17.508 38.543 1.00 29.53 121 THR A N 1
ATOM 825 C CA . THR A 1 103 ? 90.088 16.394 39.495 1.00 28.91 121 THR A CA 1
ATOM 826 C C .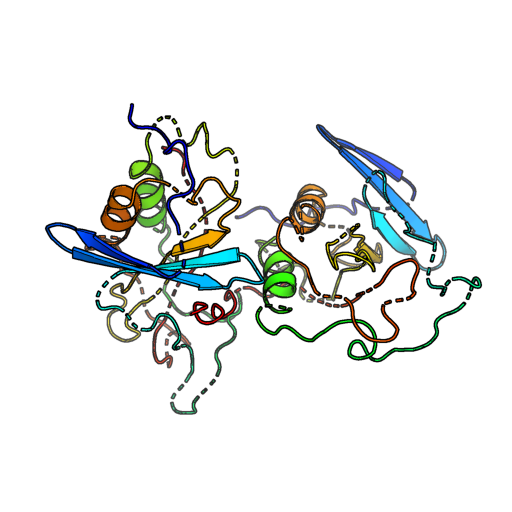 THR A 1 103 ? 90.023 15.042 38.772 1.00 24.30 121 THR A C 1
ATOM 827 O O . THR A 1 103 ? 89.163 14.853 37.909 1.00 25.80 121 THR A O 1
ATOM 831 N N . GLU A 1 104 ? 90.909 14.110 39.144 1.00 22.83 122 GLU A N 1
ATOM 832 C CA A GLU A 1 104 ? 90.961 12.793 38.499 0.50 24.87 122 GLU A CA 1
ATOM 833 C CA B GLU A 1 104 ? 90.967 12.792 38.496 0.50 24.34 122 GLU A CA 1
ATOM 834 C C . GLU A 1 104 ? 90.450 11.657 39.391 1.00 25.34 122 GLU A C 1
ATOM 835 O O . GLU A 1 104 ? 90.585 11.704 40.604 1.00 27.08 122 GLU A O 1
ATOM 846 N N . LEU A 1 105 ? 89.843 10.668 38.752 1.00 22.48 123 LEU A N 1
ATOM 847 C CA . LEU A 1 105 ? 89.332 9.440 39.331 1.00 25.55 123 LEU A CA 1
ATOM 848 C C . LEU A 1 105 ? 90.439 8.388 39.246 1.00 24.05 123 LEU A C 1
ATOM 849 O O . LEU A 1 105 ? 91.157 8.368 38.260 1.00 22.45 123 LEU A O 1
ATOM 862 N N . ILE A 1 107 ? 90.940 4.469 38.638 1.00 21.32 125 ILE A N 1
ATOM 863 C CA . ILE A 1 107 ? 90.288 3.249 38.189 1.00 20.78 125 ILE A CA 1
ATOM 864 C C . ILE A 1 107 ? 91.303 2.137 38.278 1.00 21.98 125 ILE A C 1
ATOM 865 O O . ILE A 1 107 ? 92.460 2.315 37.879 1.00 21.17 125 ILE A O 1
ATOM 870 N N . THR A 1 108 ? 90.867 0.970 38.757 1.00 22.28 126 THR A N 1
ATOM 871 C CA . THR A 1 108 ? 91.722 -0.203 38.826 1.00 23.41 126 THR A CA 1
ATOM 872 C C . THR A 1 108 ? 91.048 -1.389 38.136 1.00 25.47 126 THR A C 1
ATOM 873 O O . THR A 1 108 ? 89.898 -1.714 38.444 1.00 24.84 126 THR A O 1
ATOM 885 N N . LEU A 1 110 ? 91.659 -5.421 37.545 1.00 23.52 128 LEU A N 1
ATOM 886 C CA . LEU A 1 110 ? 92.420 -6.586 37.986 1.00 23.56 128 LEU A CA 1
ATOM 887 C C . LEU A 1 110 ? 92.251 -7.678 36.948 1.00 25.49 128 LEU A C 1
ATOM 888 O O . LEU A 1 110 ? 91.130 -8.138 36.684 1.00 26.80 128 LEU A O 1
ATOM 893 N N . LEU A 1 111 ? 93.370 -8.082 36.357 1.00 23.22 129 LEU A N 1
ATOM 894 C CA . LEU A 1 111 ? 93.370 -9.025 35.264 1.00 23.06 129 LEU A CA 1
ATOM 895 C C . LEU A 1 111 ? 93.755 -10.435 35.687 1.00 26.00 129 LEU A C 1
ATOM 896 O O . LEU A 1 111 ? 94.598 -10.627 36.570 1.00 25.42 129 LEU A O 1
ATOM 901 N N . SER A 1 112 ? 93.180 -11.409 34.996 1.00 26.48 130 SER A N 1
ATOM 902 C CA . SER A 1 112 ? 93.580 -12.798 35.136 1.00 26.50 130 SER A CA 1
ATOM 903 C C . SER A 1 112 ? 94.987 -12.966 34.621 1.00 26.72 130 SER A C 1
ATOM 904 O O . SER A 1 112 ? 95.305 -12.534 33.521 1.00 27.03 130 SER A O 1
ATOM 907 N N . PRO A 1 113 ? 95.838 -13.643 35.389 1.00 25.35 131 PRO A N 1
ATOM 908 C CA . PRO A 1 113 ? 97.192 -13.890 34.901 1.00 27.42 131 PRO A CA 1
ATOM 909 C C . PRO A 1 113 ? 97.247 -15.025 33.867 1.00 29.61 131 PRO A C 1
ATOM 910 O O . PRO A 1 113 ? 98.296 -15.258 33.260 1.00 31.36 131 PRO A O 1
ATOM 914 N N . ASN A 1 114 ? 96.135 -15.725 33.691 1.00 30.21 132 ASN A N 1
ATOM 915 C CA . ASN A 1 114 ? 96.031 -16.776 32.690 1.00 31.79 132 ASN A CA 1
ATOM 916 C C . ASN A 1 114 ? 95.544 -16.252 31.353 1.00 33.80 132 ASN A C 1
ATOM 917 O O . ASN A 1 114 ? 96.161 -16.504 30.328 1.00 37.96 132 ASN A O 1
ATOM 922 N N . THR A 1 115 ? 94.452 -15.500 31.369 1.00 29.09 133 THR A N 1
ATOM 923 C CA . THR A 1 115 ? 93.813 -15.055 30.134 1.00 31.33 133 THR A CA 1
ATOM 924 C C . THR A 1 115 ? 94.014 -13.589 29.839 1.00 32.32 133 THR A C 1
ATOM 925 O O . THR A 1 115 ? 93.772 -13.149 28.719 1.00 31.41 133 THR A O 1
ATOM 929 N N . GLY A 1 116 ? 94.380 -12.805 30.849 1.00 30.00 134 GLY A N 1
ATOM 930 C CA . GLY A 1 116 ? 94.469 -11.362 30.663 1.00 28.36 134 GLY A CA 1
ATOM 931 C C . GLY A 1 116 ? 93.142 -10.636 30.622 1.00 28.70 134 GLY A C 1
ATOM 932 O O . GLY A 1 116 ? 93.116 -9.421 30.398 1.00 26.96 134 GLY A O 1
ATOM 933 N N . GLU A 1 117 ? 92.047 -11.344 30.898 1.00 28.65 135 GLU A N 1
ATOM 934 C CA . GLU A 1 117 ? 90.727 -10.733 30.977 1.00 29.66 135 GLU A CA 1
ATOM 935 C C . GLU A 1 117 ? 90.562 -9.971 32.279 1.00 25.05 135 GLU A C 1
ATOM 936 O O . GLU A 1 117 ? 91.174 -10.302 33.292 1.00 26.17 135 GLU A O 1
ATOM 942 N N . VAL A 1 118 ? 89.707 -8.962 32.243 1.00 25.73 136 VAL A N 1
ATOM 943 C CA . VAL A 1 118 ? 89.422 -8.159 33.411 1.00 25.83 136 VAL A CA 1
ATOM 944 C C . VAL A 1 118 ? 88.466 -8.905 34.313 1.00 27.68 136 VAL A C 1
ATOM 945 O O . VAL A 1 118 ? 87.318 -9.126 33.955 1.00 32.15 136 VAL A O 1
ATOM 957 N N . GLU A 1 120 ? 87.938 -8.029 37.729 1.00 26.69 138 GLU A N 1
ATOM 958 C CA . GLU A 1 120 ? 87.300 -7.077 38.646 1.00 25.25 138 GLU A CA 1
ATOM 959 C C . GLU A 1 120 ? 87.739 -5.651 38.305 1.00 23.45 138 GLU A C 1
ATOM 960 O O . GLU A 1 120 ? 88.821 -5.449 37.741 1.00 23.31 138 GLU A O 1
ATOM 966 N N . VAL A 1 121 ? 86.895 -4.701 38.685 1.00 24.05 139 VAL A N 1
ATOM 967 C CA . VAL A 1 121 ? 87.155 -3.275 38.546 1.00 21.69 139 VAL A CA 1
ATOM 968 C C . VAL A 1 121 ? 86.794 -2.627 39.868 1.00 24.35 139 VAL A C 1
ATOM 969 O O . VAL A 1 121 ? 85.789 -2.987 40.492 1.00 24.18 139 VAL A O 1
ATOM 973 N N . ASN A 1 122 ? 87.592 -1.671 40.304 1.00 23.53 140 ASN A N 1
ATOM 974 C CA . ASN A 1 122 ? 87.208 -0.850 41.434 1.00 22.81 140 ASN A CA 1
ATOM 975 C C . ASN A 1 122 ? 87.656 0.579 41.229 1.00 23.18 140 ASN A C 1
ATOM 976 O O . ASN A 1 122 ? 88.440 0.865 40.309 1.00 23.54 140 ASN A O 1
ATOM 981 N N . PHE A 1 123 ? 87.095 1.468 42.029 1.00 22.51 141 PHE A N 1
ATOM 982 C CA . PHE A 1 123 ? 87.262 2.910 41.878 1.00 20.65 141 PHE A CA 1
ATOM 983 C C . PHE A 1 123 ? 87.743 3.525 43.204 1.00 24.55 141 PHE A C 1
ATOM 984 O O . PHE A 1 123 ? 87.342 3.081 44.292 1.00 23.69 141 PHE A O 1
ATOM 992 N N . ASN A 1 124 ? 88.582 4.559 43.111 1.00 21.95 142 ASN A N 1
ATOM 993 C CA . ASN A 1 124 ? 89.010 5.308 44.287 1.00 23.47 142 ASN A CA 1
ATOM 994 C C . ASN A 1 124 ? 88.890 6.797 44.013 1.00 24.78 142 ASN A C 1
ATOM 995 O O . ASN A 1 124 ? 89.183 7.271 42.913 1.00 21.61 142 ASN A O 1
ATOM 1000 N N . PHE A 1 125 ? 88.432 7.525 45.027 1.00 23.00 143 PHE A N 1
ATOM 1001 C CA . PHE A 1 125 ? 88.377 8.973 44.997 1.00 23.14 143 PHE A CA 1
ATOM 1002 C C . PHE A 1 125 ? 88.148 9.439 46.443 1.00 22.86 143 PHE A C 1
ATOM 1003 O O . PHE A 1 125 ? 88.086 8.614 47.345 1.00 24.86 143 PHE A O 1
ATOM 1011 N N . PHE A 1 126 ? 88.030 10.739 46.655 1.00 22.73 144 PHE A N 1
ATOM 1012 C CA . PHE A 1 126 ? 87.814 11.275 48.010 1.00 24.75 144 PHE A CA 1
ATOM 1013 C C . PHE A 1 126 ? 86.406 11.834 48.130 1.00 26.21 144 PHE A C 1
ATOM 1014 O O . PHE A 1 126 ? 85.833 12.283 47.143 1.00 27.73 144 PHE A O 1
ATOM 1022 N N . THR A 1 127 ? 85.858 11.842 49.345 1.00 25.45 145 THR A N 1
ATOM 1023 C CA . THR A 1 127 ? 84.481 12.282 49.537 1.00 26.42 145 THR A CA 1
ATOM 1024 C C . THR A 1 127 ? 84.297 13.766 49.241 1.00 26.22 145 THR A C 1
ATOM 1025 O O . THR A 1 127 ? 83.184 14.214 48.949 1.00 31.57 145 THR A O 1
ATOM 1029 N N . PHE A 1 128 ? 85.389 14.523 49.285 1.00 28.35 146 PHE A N 1
ATOM 1030 C CA . PHE A 1 12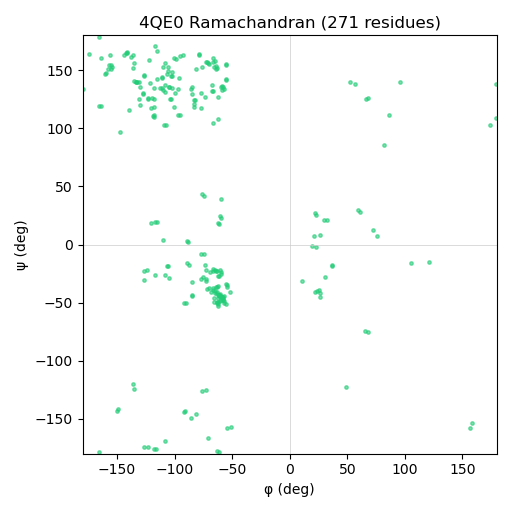8 ? 85.345 15.954 48.998 1.00 30.91 146 PHE A CA 1
ATOM 1031 C C . PHE A 1 128 ? 85.538 16.287 47.522 1.00 32.32 146 PHE A C 1
ATOM 1032 O O . PHE A 1 128 ? 85.552 17.461 47.151 1.00 31.10 146 PHE A O 1
ATOM 1040 N N . GLU A 1 129 ? 85.651 15.265 46.673 1.00 30.56 147 GLU A N 1
ATOM 1041 C CA . GLU A 1 129 ? 85.804 15.457 45.242 1.00 27.82 147 GLU A CA 1
ATOM 1042 C C . GLU A 1 129 ? 84.478 15.246 44.515 1.00 26.56 147 GLU A C 1
ATOM 1043 O O . GLU A 1 129 ? 83.591 14.591 45.037 1.00 26.98 147 GLU A O 1
ATOM 1049 N N . PRO A 1 130 ? 84.367 15.765 43.287 1.00 26.52 148 PRO A N 1
ATOM 1050 C CA . PRO A 1 130 ? 83.102 15.637 42.546 1.00 27.70 148 PRO A CA 1
ATOM 1051 C C . PRO A 1 130 ? 82.720 14.198 42.191 1.00 25.47 148 PRO A C 1
ATOM 1052 O O . PRO A 1 130 ? 81.533 13.914 42.020 1.00 25.33 148 PRO A O 1
ATOM 1056 N N . TYR A 1 131 ? 83.691 13.289 42.160 1.00 25.96 149 TYR A N 1
ATOM 1057 C CA . TYR A 1 131 ? 83.404 11.855 41.936 1.00 23.88 149 TYR A CA 1
ATOM 1058 C C . TYR A 1 131 ? 82.478 11.266 42.993 1.00 25.72 149 TYR A C 1
ATOM 1059 O O . TYR A 1 131 ? 81.777 10.270 42.750 1.00 26.03 149 TYR A O 1
ATOM 1068 N N . ALA A 1 132 ? 82.451 11.894 44.165 1.00 25.13 150 ALA A N 1
ATOM 1069 C CA . ALA A 1 132 ? 81.601 11.445 45.247 1.00 26.07 150 ALA A CA 1
ATOM 1070 C C . ALA A 1 132 ? 80.120 11.824 45.049 1.00 26.49 150 ALA A C 1
ATOM 1071 O O . ALA A 1 132 ? 79.273 11.408 45.858 1.00 28.53 150 ALA A O 1
ATOM 1084 N N . VAL A 1 134 ? 78.867 11.330 41.746 1.00 25.76 152 VAL A N 1
ATOM 1085 C CA . VAL A 1 134 ? 78.596 10.668 40.486 1.00 23.58 152 VAL A CA 1
ATOM 1086 C C . VAL A 1 134 ? 77.624 9.508 40.740 1.00 24.30 152 VAL A C 1
ATOM 1087 O O . VAL A 1 134 ? 77.898 8.646 41.581 1.00 27.64 152 VAL A O 1
ATOM 1091 N N . PRO A 1 135 ? 76.499 9.474 40.009 1.00 29.13 153 PRO A N 1
ATOM 1092 C CA . PRO A 1 135 ? 75.539 8.384 40.190 1.00 30.67 153 PRO A CA 1
ATOM 1093 C C . PRO A 1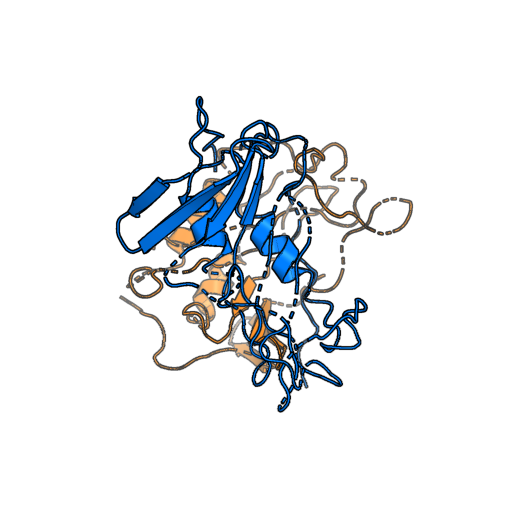 135 ? 76.166 7.016 40.019 1.00 29.60 153 PRO A C 1
ATOM 1094 O O . PRO A 1 135 ? 76.999 6.811 39.143 1.00 27.76 153 PRO A O 1
ATOM 1098 N N . LEU A 1 136 ? 75.739 6.079 40.841 1.00 27.91 154 LEU A N 1
ATOM 1099 C CA . LEU A 1 136 ? 76.297 4.744 40.849 1.00 29.62 154 LEU A CA 1
ATOM 1100 C C . LEU A 1 136 ? 76.246 4.056 39.490 1.00 30.05 154 LEU A C 1
ATOM 1101 O O . LEU A 1 136 ? 77.163 3.298 39.154 1.00 27.87 154 LEU A O 1
ATOM 1106 N N . HIS A 1 137 ? 75.209 4.315 38.696 1.00 26.72 155 HIS A N 1
ATOM 1107 C CA . HIS A 1 137 ? 75.098 3.656 37.401 1.00 29.43 155 HIS A CA 1
ATOM 1108 C C . HIS A 1 137 ? 76.255 3.994 36.447 1.00 27.26 155 HIS A C 1
ATOM 1109 O O . HIS A 1 137 ? 76.577 3.196 35.574 1.00 26.12 155 HIS A O 1
ATOM 1116 N N . VAL A 1 138 ? 76.878 5.164 36.606 1.00 25.85 156 VAL A N 1
ATOM 1117 C CA . VAL A 1 138 ? 78.072 5.507 35.826 1.00 27.06 156 VAL A CA 1
ATOM 1118 C C . VAL A 1 138 ? 79.234 4.536 36.102 1.00 25.74 156 VAL A C 1
ATOM 1119 O O . VAL A 1 138 ? 79.842 3.992 35.175 1.00 25.69 156 VAL A O 1
ATOM 1123 N N . TYR A 1 139 ? 79.535 4.330 37.380 1.00 24.11 157 TYR A N 1
ATOM 1124 C CA . TYR A 1 139 ? 80.567 3.390 37.784 1.00 24.59 157 TYR A CA 1
ATOM 1125 C C . TYR A 1 139 ? 80.243 1.974 37.340 1.00 23.91 157 TYR A C 1
ATOM 1126 O O . TYR A 1 139 ? 81.106 1.244 36.845 1.00 24.22 157 TYR A O 1
ATOM 1135 N N . ARG A 1 140 ? 79.003 1.572 37.514 1.00 25.65 158 ARG A N 1
ATOM 1136 C CA . ARG A 1 140 ? 78.585 0.253 37.056 1.00 24.05 158 ARG A CA 1
ATOM 1137 C C . ARG A 1 140 ? 78.824 0.077 35.557 1.00 23.99 158 ARG A C 1
ATOM 1138 O O . ARG A 1 140 ? 79.296 -0.967 35.137 1.00 24.06 158 ARG A O 1
ATOM 1146 N N . GLU A 1 141 ? 78.458 1.074 34.753 1.00 23.74 159 GLU A N 1
ATOM 1147 C CA . GLU A 1 141 ? 78.632 1.007 33.300 1.00 24.82 159 GLU A CA 1
ATOM 1148 C C . GLU A 1 141 ? 80.107 0.838 32.929 1.00 25.24 159 GLU A C 1
ATOM 1149 O O . GLU A 1 141 ? 80.457 0.028 32.059 1.00 25.80 159 GLU A O 1
ATOM 1155 N N . ILE A 1 142 ? 80.970 1.578 33.608 1.00 23.82 160 ILE A N 1
ATOM 1156 C CA . ILE A 1 142 ? 82.403 1.442 33.392 1.00 22.96 160 ILE A CA 1
ATOM 1157 C C . ILE A 1 142 ? 82.863 0.031 33.726 1.00 24.58 160 ILE A C 1
ATOM 1158 O O . ILE A 1 142 ? 83.578 -0.594 32.941 1.00 24.32 160 ILE A O 1
ATOM 1163 N N . GLU A 1 143 ? 82.463 -0.471 34.894 1.00 23.04 161 GLU A N 1
ATOM 1164 C CA . GLU A 1 143 ? 82.834 -1.826 35.309 1.00 23.03 161 GLU A CA 1
ATOM 1165 C C . GLU A 1 143 ? 82.420 -2.854 34.253 1.00 22.84 161 GLU A C 1
ATOM 1166 O O . GLU A 1 143 ? 83.218 -3.678 33.830 1.00 24.46 161 GLU A O 1
ATOM 1172 N N . VAL A 1 144 ? 81.159 -2.796 33.841 1.00 23.86 162 VAL A N 1
ATOM 1173 C CA . VAL A 1 144 ? 80.605 -3.769 32.896 1.00 25.64 162 VAL A CA 1
ATOM 1174 C C . VAL A 1 144 ? 81.311 -3.714 31.551 1.00 24.42 162 VAL A C 1
ATOM 1175 O O . VAL A 1 144 ? 81.691 -4.747 31.002 1.00 24.78 162 VAL A O 1
ATOM 1198 N N . LEU A 1 146 ? 84.364 -2.389 30.772 1.00 24.09 164 LEU A N 1
ATOM 1199 C CA . LEU A 1 146 ? 85.755 -2.821 30.868 1.00 21.63 164 LEU A CA 1
ATOM 1200 C C . LEU A 1 146 ? 85.855 -4.334 30.913 1.00 22.79 164 LEU A C 1
ATOM 1201 O O . LEU A 1 146 ? 86.687 -4.913 30.233 1.00 24.15 164 LEU A O 1
ATOM 1217 N N . GLU A 1 148 ? 83.749 -6.501 29.755 1.00 26.39 166 GLU A N 1
ATOM 1218 C CA . GLU A 1 148 ? 83.264 -7.035 28.463 1.00 25.72 166 GLU A CA 1
ATOM 1219 C C . GLU A 1 148 ? 84.319 -6.914 27.355 1.00 29.52 166 GLU A C 1
ATOM 1220 O O . GLU A 1 148 ? 84.451 -7.811 26.548 1.00 28.50 166 GLU A O 1
ATOM 1226 N N . GLN A 1 149 ? 85.032 -5.786 27.294 1.00 25.31 167 GLN A N 1
ATOM 1227 C CA . GLN A 1 149 ? 85.837 -5.445 26.116 1.00 27.25 167 GLN A CA 1
ATOM 1228 C C . GLN A 1 149 ? 87.338 -5.513 26.234 1.00 25.81 167 GLN A C 1
ATOM 1229 O O . GLN A 1 149 ? 88.032 -5.663 25.230 1.00 26.10 167 GLN A O 1
ATOM 1235 N N . ILE A 1 150 ? 87.863 -5.353 27.438 1.00 25.18 168 ILE A N 1
ATOM 1236 C CA . ILE A 1 150 ? 89.301 -5.130 27.599 1.00 23.09 168 ILE A CA 1
ATOM 1237 C C . ILE A 1 150 ? 90.059 -6.367 28.055 1.00 24.18 168 ILE A C 1
ATOM 1238 O O . ILE A 1 150 ? 89.647 -7.049 28.971 1.00 28.77 168 ILE A O 1
ATOM 1243 N N . HIS A 1 151 ? 91.182 -6.621 27.406 1.00 25.90 169 HIS A N 1
ATOM 1244 C CA . HIS A 1 151 ? 92.112 -7.654 27.864 1.00 26.84 169 HIS A CA 1
ATOM 1245 C C . HIS A 1 151 ? 93.493 -7.346 27.357 1.00 25.84 169 HIS A C 1
ATOM 1246 O O . HIS A 1 151 ? 93.654 -6.667 26.345 1.00 27.34 169 HIS A O 1
ATOM 1253 N N . PHE A 1 152 ? 94.493 -7.848 28.073 1.00 23.91 170 PHE A N 1
ATOM 1254 C CA . PHE A 1 152 ? 95.878 -7.733 27.686 1.00 25.52 170 PHE A CA 1
ATOM 1255 C C . PHE A 1 152 ? 96.519 -9.088 27.903 1.00 27.60 170 PHE A C 1
ATOM 1256 O O . PHE A 1 152 ? 96.164 -9.785 28.833 1.00 35.58 170 PHE A O 1
ATOM 1275 N N . PRO A 1 154 ? 99.019 -11.559 29.268 1.00 25.42 172 PRO A N 1
ATOM 1276 C CA . PRO A 1 154 ? 100.023 -11.652 30.318 1.00 24.57 172 PRO A CA 1
ATOM 1277 C C . PRO A 1 154 ? 101.369 -12.166 29.778 1.00 27.41 172 PRO A C 1
ATOM 1278 O O . PRO A 1 154 ? 101.401 -13.057 28.948 1.00 25.83 172 PRO A O 1
ATOM 1282 N N . ILE A 1 155 ? 102.459 -11.534 30.187 1.00 23.64 173 ILE A N 1
ATOM 1283 C CA . ILE A 1 155 ? 103.805 -11.908 29.767 1.00 27.12 173 ILE A CA 1
ATOM 1284 C C . ILE A 1 155 ? 104.753 -11.771 30.942 1.00 25.50 173 ILE A C 1
ATOM 1285 O O . ILE A 1 155 ? 104.428 -11.134 31.944 1.00 26.51 173 ILE A O 1
ATOM 1290 N N . GLU A 1 156 ? 105.930 -12.371 30.799 1.00 27.89 174 GLU A N 1
ATOM 1291 C CA . GLU A 1 156 ? 107.007 -12.283 31.788 1.00 29.19 174 GLU A CA 1
ATOM 1292 C C . GLU A 1 156 ? 106.489 -12.586 33.197 1.00 27.57 174 GLU A C 1
ATOM 1293 O O . GLU A 1 156 ? 105.873 -13.642 33.427 1.00 29.77 174 GLU A O 1
ATOM 1299 N N . GLU A 1 157 ? 106.652 -11.668 34.140 1.00 28.70 175 GLU A N 1
ATOM 1300 C CA . GLU A 1 157 ? 106.218 -11.934 35.508 1.00 27.58 175 GLU A CA 1
ATOM 1301 C C . GLU A 1 157 ? 104.711 -12.006 35.669 1.00 27.43 175 GLU A C 1
ATOM 1302 O O . GLU A 1 157 ? 104.222 -12.637 36.605 1.00 28.20 175 GLU A O 1
ATOM 1308 N N . GLY A 1 158 ? 103.962 -11.377 34.774 1.00 26.12 176 GLY A N 1
ATOM 1309 C CA . GLY A 1 158 ? 102.505 -11.335 34.897 1.00 24.34 176 GLY A CA 1
ATOM 1310 C C . GLY A 1 158 ? 101.868 -12.721 34.895 1.00 26.39 176 GLY A C 1
ATOM 1311 O O . GLY A 1 158 ? 100.889 -12.954 35.587 1.00 30.42 176 GLY A O 1
ATOM 1323 N N . GLN A 1 160 ? 102.986 -15.253 36.290 1.00 28.87 178 GLN A N 1
ATOM 1324 C CA . GLN A 1 160 ? 103.298 -15.924 37.557 1.00 28.95 178 GLN A CA 1
ATOM 1325 C C . GLN A 1 160 ? 102.552 -15.337 38.761 1.00 30.33 178 GLN A C 1
ATOM 1326 O O . GLN A 1 160 ? 102.740 -15.814 39.884 1.00 26.96 178 GLN A O 1
ATOM 1332 N N . LEU A 1 161 ? 101.747 -14.289 38.552 1.00 24.06 179 LEU A N 1
ATOM 1333 C CA . LEU A 1 161 ? 101.114 -13.573 39.665 1.00 23.55 179 LEU A CA 1
ATOM 1334 C C . LEU A 1 161 ? 99.742 -14.118 39.968 1.00 2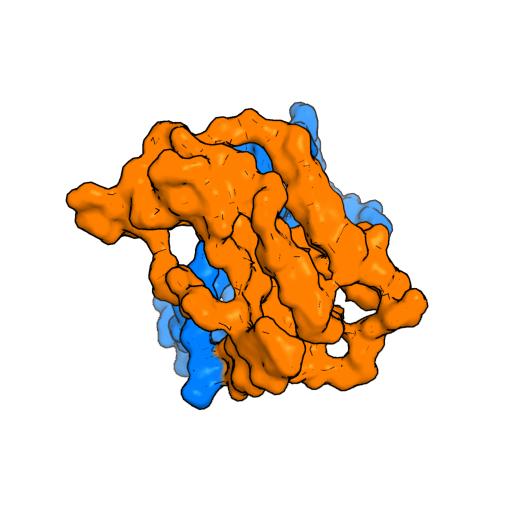3.96 179 LEU A C 1
ATOM 1335 O O . LEU A 1 161 ? 99.153 -14.821 39.156 1.00 27.34 179 LEU A O 1
ATOM 1340 N N . ASN A 1 162 ? 99.233 -13.794 41.151 1.00 25.97 180 ASN A N 1
ATOM 1341 C CA . ASN A 1 162 ? 97.859 -14.104 41.488 1.00 26.22 180 ASN A CA 1
ATOM 1342 C C . ASN A 1 162 ? 96.902 -13.267 40.655 1.00 28.73 180 ASN A C 1
ATOM 1343 O O . ASN A 1 162 ? 95.899 -13.776 40.197 1.00 29.44 180 ASN A O 1
ATOM 1348 N N . TYR A 1 163 ? 97.229 -11.991 40.458 1.00 27.89 181 TYR A N 1
ATOM 1349 C CA . TYR A 1 163 ? 96.482 -11.159 39.511 1.00 26.19 181 TYR A CA 1
ATOM 1350 C C . TYR A 1 163 ? 97.368 -10.015 39.053 1.00 25.07 181 TYR A C 1
ATOM 1351 O O . TYR A 1 163 ? 98.406 -9.717 39.657 1.00 24.87 181 TYR A O 1
ATOM 1360 N N . ILE A 1 164 ? 96.964 -9.395 37.957 1.00 23.68 182 ILE A N 1
ATOM 1361 C CA . ILE A 1 164 ? 97.701 -8.292 37.410 1.00 23.12 182 ILE A CA 1
ATOM 1362 C C . ILE A 1 164 ? 96.903 -7.003 37.646 1.00 25.39 182 ILE A C 1
ATOM 1363 O O . ILE A 1 164 ? 95.751 -6.930 37.255 1.00 25.69 182 ILE A O 1
ATOM 1376 N N . LEU A 1 166 ? 96.175 -3.057 37.074 1.00 23.43 184 LEU A N 1
ATOM 1377 C CA . LEU A 1 166 ? 96.380 -1.876 36.245 1.00 21.96 184 LEU A CA 1
ATOM 1378 C C . LEU A 1 166 ? 95.531 -0.761 36.805 1.00 22.55 184 LEU A C 1
ATOM 1379 O O . LEU A 1 166 ? 94.302 -0.758 36.629 1.00 23.11 184 LEU A O 1
ATOM 1384 N N . ALA A 1 167 ? 96.177 0.162 37.507 1.00 22.22 185 ALA A N 1
ATOM 1385 C CA . ALA A 1 167 ? 95.487 1.254 38.167 1.00 21.60 185 ALA A CA 1
ATOM 1386 C C . ALA A 1 167 ? 95.977 2.553 37.556 1.00 20.74 185 ALA A C 1
ATOM 1387 O O . ALA A 1 167 ? 97.192 2.750 37.377 1.00 21.54 185 ALA A O 1
ATOM 1389 N N . TRP A 1 168 ? 95.041 3.448 37.253 1.00 20.27 186 TRP A N 1
ATOM 1390 C CA . TRP A 1 168 ? 95.395 4.725 36.647 1.00 20.27 186 TRP A CA 1
ATOM 1391 C C . TRP A 1 168 ? 94.455 5.836 37.040 1.00 20.85 186 TRP A C 1
ATOM 1392 O O . TRP A 1 168 ? 93.334 5.581 37.477 1.00 21.18 186 TRP A O 1
ATOM 1411 N N . GLN A 1 170 ? 92.431 9.225 35.817 1.00 20.83 188 GLN A N 1
ATOM 1412 C CA . GLN A 1 170 ? 91.874 9.812 34.603 1.00 21.49 188 GLN A CA 1
ATOM 1413 C C . GLN A 1 170 ? 90.773 10.804 34.945 1.00 21.21 188 GLN A C 1
ATOM 1414 O O . GLN A 1 170 ? 90.042 10.600 35.912 1.00 22.41 188 GLN A O 1
ATOM 1431 N N . PRO A 1 172 ? 87.360 12.544 32.975 1.00 25.77 190 PRO A N 1
ATOM 1432 C CA . PRO A 1 172 ? 86.582 12.584 31.720 1.00 23.70 190 PRO A CA 1
ATOM 1433 C C . PRO A 1 172 ? 86.711 13.950 31.073 1.00 26.28 190 PRO A C 1
ATOM 1434 O O . PRO A 1 172 ? 86.602 14.960 31.759 1.00 26.86 190 PRO A O 1
ATOM 1438 N N . GLN A 1 173 ? 86.939 13.974 29.774 1.00 25.09 191 GLN A N 1
ATOM 1439 C CA A GLN A 1 173 ? 87.137 15.238 29.058 0.50 27.99 191 GLN A CA 1
ATOM 1440 C CA B GLN A 1 173 ? 87.144 15.219 29.048 0.50 27.19 191 GLN A CA 1
ATOM 1441 C C . GLN A 1 173 ? 86.404 15.292 27.712 1.00 27.39 191 GLN A C 1
ATOM 1442 O O . GLN A 1 173 ? 86.431 16.307 27.080 1.00 25.72 191 GLN A O 1
ATOM 1453 N N . GLY A 1 174 ? 85.759 14.203 27.278 1.00 22.93 192 GLY A N 1
ATOM 1454 C CA . GLY A 1 174 ? 85.032 14.215 25.999 1.00 25.70 192 GLY A CA 1
ATOM 1455 C C . GLY A 1 174 ? 85.935 13.888 24.806 1.00 26.72 192 GLY A C 1
ATOM 1456 O O . GLY A 1 174 ? 85.795 14.434 23.720 1.00 26.35 192 GLY A O 1
ATOM 1468 N N . LEU A 1 176 ? 87.501 11.848 21.681 1.00 28.37 194 LEU A N 1
ATOM 1469 C CA . LEU A 1 176 ? 87.065 11.004 20.566 1.00 26.85 194 LEU A CA 1
ATOM 1470 C C . LEU A 1 176 ? 87.460 9.566 20.813 1.00 26.78 194 LEU A C 1
ATOM 1471 O O . LEU A 1 176 ? 88.419 9.305 21.554 1.00 26.59 194 LEU A O 1
ATOM 1476 N N . PRO A 1 177 ? 86.750 8.619 20.183 1.00 27.64 195 PRO A N 1
ATOM 1477 C CA . PRO A 1 177 ? 87.169 7.234 20.312 1.00 27.66 195 PRO A CA 1
ATOM 1478 C C . PRO A 1 177 ? 88.520 6.990 19.683 1.00 25.67 195 PRO A C 1
ATOM 1479 O O . PRO A 1 177 ? 88.958 7.765 18.850 1.00 26.43 195 PRO A O 1
ATOM 1483 N N . PRO A 1 178 ? 89.210 5.930 20.114 1.00 24.49 196 PRO A N 1
ATOM 1484 C CA . PRO A 1 178 ? 90.486 5.627 19.498 1.00 26.67 196 PRO A CA 1
ATOM 1485 C C . PRO A 1 178 ? 90.358 5.269 18.014 1.00 28.34 196 PRO A C 1
ATOM 1486 O O . PRO A 1 178 ? 89.342 4.730 17.571 1.00 26.72 196 PRO A O 1
ATOM 1490 N N . LEU A 1 179 ? 91.429 5.519 17.281 1.00 30.57 197 LEU A N 1
ATOM 1491 C CA . LEU A 1 179 ? 91.574 4.964 15.945 1.00 34.37 197 LEU A CA 1
ATOM 1492 C C . LEU A 1 179 ? 91.474 3.432 16.045 1.00 30.79 197 LEU A C 1
ATOM 1493 O O . LEU A 1 179 ? 92.074 2.801 16.929 1.00 30.07 197 LEU A O 1
ATOM 1498 N N . PRO A 1 180 ? 90.688 2.807 15.160 1.00 32.01 198 PRO A N 1
ATOM 1499 C CA . PRO A 1 180 ? 90.589 1.361 15.274 1.00 35.55 198 PRO A CA 1
ATOM 1500 C C . PRO A 1 180 ? 91.920 0.678 14.940 1.00 33.55 198 PRO A C 1
ATOM 1501 O O . PRO A 1 180 ? 92.756 1.262 14.251 1.00 36.78 198 PRO A O 1
ATOM 1505 N N . PRO A 1 181 ? 92.121 -0.540 15.432 1.00 31.71 199 PRO A N 1
ATOM 1506 C CA . PRO A 1 181 ? 93.300 -1.289 15.036 1.00 37.17 199 PRO A CA 1
ATOM 1507 C C . PRO A 1 181 ? 93.131 -1.723 13.555 1.00 40.17 199 PRO A C 1
ATOM 1508 O O . PRO A 1 181 ? 92.012 -1.776 13.073 1.00 34.85 199 PRO A O 1
ATOM 1512 N N . PRO A 1 182 ? 94.226 -1.981 12.834 1.00 48.33 200 PRO A N 1
ATOM 1513 C CA . PRO A 1 182 ? 94.019 -2.432 11.447 1.00 53.31 200 PRO A CA 1
ATOM 1514 C C . PRO A 1 182 ? 93.428 -3.848 11.414 1.00 46.90 200 PRO A C 1
ATOM 1515 O O . PRO A 1 182 ? 93.581 -4.610 12.376 1.00 47.80 200 PRO A O 1
ATOM 1519 N N . GLY A 1 183 ? 92.739 -4.192 10.334 1.00 45.93 201 GLY A N 1
ATOM 1520 C CA . GLY A 1 183 ? 92.129 -5.512 10.237 1.00 47.03 201 GLY A CA 1
ATOM 1521 C C . GLY A 1 183 ? 93.208 -6.579 10.133 1.00 43.87 201 GLY A C 1
ATOM 1522 O O . GLY A 1 183 ? 94.186 -6.390 9.412 1.00 48.75 201 GLY A O 1
ATOM 1523 N N . SER A 1 184 ? 93.038 -7.684 10.856 1.00 37.99 202 SER A N 1
ATOM 1524 C CA . SER A 1 184 ? 93.944 -8.835 10.744 1.00 40.99 202 SER A CA 1
ATOM 1525 C C . SER A 1 184 ? 93.834 -9.458 9.346 1.00 47.35 202 SER A C 1
ATOM 1526 O O . SER A 1 184 ? 92.777 -9.357 8.711 1.00 46.71 202 SER A O 1
ATOM 1529 N N . LEU A 1 185 ? 94.914 -10.098 8.895 1.00 56.22 203 LEU A N 1
ATOM 1530 C CA . LEU A 1 185 ? 94.991 -10.778 7.577 1.00 73.78 203 LEU A CA 1
ATOM 1531 C C . LEU A 1 185 ? 94.593 -9.864 6.420 1.00 81.96 203 LEU A C 1
ATOM 1532 O O . LEU A 1 185 ? 95.322 -8.939 6.071 1.00 85.95 203 LEU A O 1
ATOM 1537 N N . GLU B 1 9 ? 59.412 -7.684 10.397 1.00 83.46 27 GLU B N 1
ATOM 1538 C CA . GLU B 1 9 ? 59.656 -8.804 11.350 1.00 79.90 27 GLU B CA 1
ATOM 1539 C C . GLU B 1 9 ? 61.025 -9.462 11.152 1.00 75.50 27 GLU B C 1
ATOM 1540 O O . GLU B 1 9 ? 61.313 -10.482 11.775 1.00 72.08 27 GLU B O 1
ATOM 1546 N N . GLU B 1 10 ? 61.859 -8.902 10.276 1.00 71.64 28 GLU B N 1
ATOM 1547 C CA . GLU B 1 10 ? 63.239 -9.363 10.139 1.00 62.13 28 GLU B CA 1
ATOM 1548 C C . GLU B 1 10 ? 63.958 -9.235 11.486 1.00 50.89 28 GLU B C 1
ATOM 1549 O O . GLU B 1 10 ? 63.813 -8.237 12.178 1.00 47.56 28 GLU B O 1
ATOM 1555 N N . SER B 1 11 ? 64.702 -10.266 11.860 1.00 49.54 29 SER B N 1
ATOM 1556 C CA . SER B 1 11 ? 65.403 -10.292 13.137 1.00 52.38 29 SER B CA 1
ATOM 1557 C C . SER B 1 11 ? 66.915 -10.386 12.888 1.00 46.40 29 SER B C 1
ATOM 1558 O O . SER B 1 11 ? 67.371 -10.329 11.742 1.00 45.28 29 SER B O 1
ATOM 1561 N N . LEU B 1 12 ? 67.685 -10.501 13.964 1.00 44.68 30 LEU B N 1
ATOM 1562 C CA . LEU B 1 12 ? 69.118 -10.763 13.851 1.00 44.60 30 LEU B CA 1
ATOM 1563 C C . LEU B 1 12 ? 69.326 -12.115 13.223 1.00 48.65 30 LEU B C 1
ATOM 1564 O O . LEU B 1 12 ? 68.477 -12.999 13.357 1.00 47.51 30 LEU B O 1
ATOM 1569 N N . GLU B 1 13 ? 70.439 -12.271 12.515 1.00 47.97 31 GLU B N 1
ATOM 1570 C CA . GLU B 1 13 ? 70.787 -13.562 11.946 1.00 47.70 31 GLU B CA 1
ATOM 1571 C C . GLU B 1 13 ? 71.241 -14.516 13.045 1.00 52.01 31 GLU B C 1
ATOM 1572 O O . GLU B 1 13 ? 71.618 -14.091 14.137 1.00 44.36 31 GLU B O 1
ATOM 1578 N N . GLY B 1 14 ? 71.143 -15.811 12.769 1.00 53.89 32 GLY B N 1
ATOM 1579 C CA . GLY B 1 14 ? 71.448 -16.838 13.760 1.00 50.73 32 GLY B CA 1
ATOM 1580 C C . GLY B 1 14 ? 72.926 -16.992 14.051 1.00 55.86 32 GLY B C 1
ATOM 1581 O O . GLY B 1 14 ? 73.308 -17.384 15.153 1.00 63.02 32 GLY B O 1
ATOM 1582 N N A THR B 1 15 ? 73.769 -16.699 13.068 0.50 51.52 33 THR B N 1
ATOM 1583 N N B THR B 1 15 ? 73.744 -16.656 13.053 0.50 52.72 33 THR B N 1
ATOM 1584 C CA A THR B 1 15 ? 75.205 -16.770 13.279 0.50 47.16 33 THR B CA 1
ATOM 1585 C CA B THR B 1 15 ? 75.194 -16.796 13.098 0.50 49.29 33 THR B CA 1
ATOM 1586 C C A THR B 1 15 ? 75.855 -15.424 13.006 0.50 45.09 33 THR B C 1
ATOM 1587 C C B THR B 1 15 ? 75.830 -15.407 13.030 0.50 46.31 33 THR B C 1
ATOM 1588 O O A THR B 1 15 ? 75.311 -14.563 12.306 0.50 39.94 33 THR B O 1
ATOM 1589 O O B THR B 1 15 ? 75.221 -14.477 12.500 0.50 42.26 33 THR B O 1
ATOM 1596 N N . VAL B 1 16 ? 77.041 -15.266 13.572 1.00 43.95 34 VAL B N 1
ATOM 1597 C CA . VAL B 1 16 ? 77.812 -14.037 13.429 1.00 41.34 34 VAL B CA 1
ATOM 1598 C C . VAL B 1 16 ? 78.159 -13.857 11.954 1.00 40.48 34 VAL B C 1
ATOM 1599 O O . VAL B 1 16 ? 78.684 -14.761 11.320 1.00 39.93 34 VAL B O 1
ATOM 1603 N N . ILE B 1 17 ? 77.837 -12.692 11.418 1.00 36.62 35 ILE B N 1
ATOM 160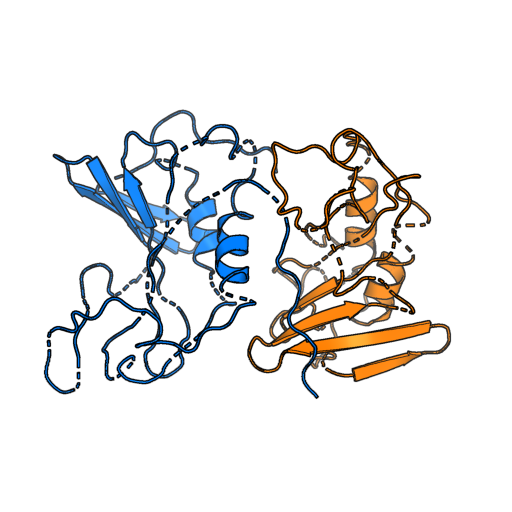4 C CA . ILE B 1 17 ? 78.130 -12.340 10.032 1.00 35.64 35 ILE B CA 1
ATOM 1605 C C . ILE B 1 17 ? 79.537 -11.785 9.882 1.00 40.53 35 ILE B C 1
ATOM 1606 O O . ILE B 1 17 ? 80.258 -12.128 8.939 1.00 40.38 35 ILE B O 1
ATOM 1611 N N . TYR B 1 18 ? 79.928 -10.915 10.816 1.00 36.25 36 TYR B N 1
ATOM 1612 C CA . TYR B 1 18 ? 81.185 -10.183 10.720 1.00 34.82 36 TYR B CA 1
ATOM 1613 C C . TYR B 1 18 ? 82.188 -10.829 11.657 1.00 36.97 36 TYR B C 1
ATOM 1614 O O . TYR B 1 18 ? 82.411 -10.333 12.756 1.00 36.99 36 TYR B O 1
ATOM 1645 N N . THR B 1 21 ? 88.081 -10.454 8.879 1.00 33.05 39 THR B N 1
ATOM 1646 C CA . THR B 1 21 ? 88.261 -9.463 7.850 1.00 35.23 39 THR B CA 1
ATOM 1647 C C . THR B 1 21 ? 87.748 -10.012 6.516 1.00 39.78 39 THR B C 1
ATOM 1648 O O . THR B 1 21 ? 88.168 -11.080 6.083 1.00 36.36 39 THR B O 1
ATOM 1652 N N . THR B 1 22 ? 86.830 -9.284 5.896 1.00 37.32 40 THR B N 1
ATOM 1653 C CA . THR B 1 22 ? 86.069 -9.783 4.739 1.00 41.35 40 THR B CA 1
ATOM 1654 C C . THR B 1 22 ? 85.588 -8.602 3.896 1.00 39.77 40 THR B C 1
ATOM 1655 O O . THR B 1 22 ? 85.337 -7.520 4.420 1.00 34.96 40 THR B O 1
ATOM 1659 N N . THR B 1 23 ? 85.427 -8.822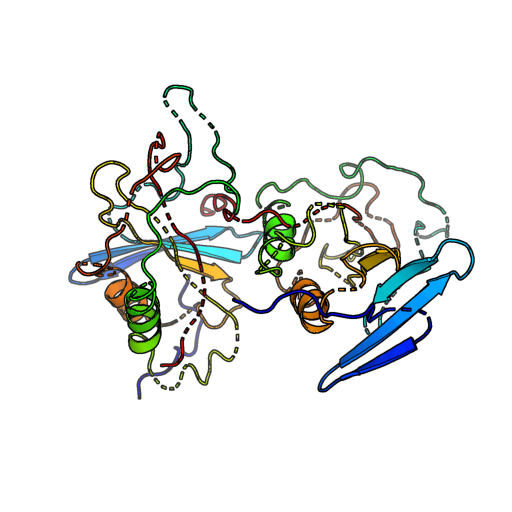 2.599 1.00 36.64 41 THR B N 1
ATOM 1660 C CA . THR B 1 23 ? 84.779 -7.851 1.733 1.00 37.93 41 THR B CA 1
ATOM 1661 C C . THR B 1 23 ? 83.418 -8.401 1.353 1.00 41.68 41 THR B C 1
ATOM 1662 O O . THR B 1 23 ? 83.307 -9.568 0.962 1.00 42.68 41 THR B O 1
ATOM 1666 N N . PHE B 1 24 ? 82.383 -7.573 1.493 1.00 36.94 42 PHE B N 1
ATOM 1667 C CA . PHE B 1 24 ? 81.022 -7.931 1.121 1.00 37.08 42 PHE B CA 1
ATOM 1668 C C . PHE B 1 24 ? 80.630 -7.167 -0.147 1.00 40.46 42 PHE B C 1
ATOM 1669 O O . PHE B 1 24 ? 80.314 -5.990 -0.087 1.00 40.23 42 PHE B O 1
ATOM 1677 N N . GLU B 1 25 ? 80.647 -7.854 -1.291 1.00 41.15 43 GLU B N 1
ATOM 1678 C CA . GLU B 1 25 ? 80.216 -7.271 -2.556 1.00 43.26 43 GLU B CA 1
ATOM 1679 C C . GLU B 1 25 ? 78.786 -7.706 -2.769 1.00 49.30 43 GLU B C 1
ATOM 1680 O O . GLU B 1 25 ? 78.523 -8.889 -2.970 1.00 50.26 43 GLU B O 1
ATOM 1686 N N . VAL B 1 26 ? 77.858 -6.763 -2.698 1.00 46.38 44 VAL B N 1
ATOM 1687 C CA . VAL B 1 26 ? 76.457 -7.073 -2.984 1.00 53.59 44 VAL B CA 1
ATOM 1688 C C . VAL B 1 26 ? 76.063 -6.295 -4.223 1.00 51.79 44 VAL B C 1
ATOM 1689 O O . VAL B 1 26 ? 76.801 -5.419 -4.655 1.00 52.58 44 VAL B O 1
ATOM 1693 N N . ASP B 1 27 ? 74.924 -6.633 -4.815 1.00 54.93 45 ASP B N 1
ATOM 1694 C CA . ASP B 1 27 ? 74.445 -5.905 -5.974 1.00 61.17 45 ASP B CA 1
ATOM 1695 C C . ASP B 1 27 ? 74.091 -4.489 -5.527 1.00 47.63 45 ASP B C 1
ATOM 1696 O O . ASP B 1 27 ? 73.082 -4.266 -4.859 1.00 61.33 45 ASP B O 1
ATOM 1701 N N . GLY B 1 28 ? 74.960 -3.543 -5.880 1.00 40.27 46 GLY B N 1
ATOM 1702 C CA . GLY B 1 28 ? 74.724 -2.134 -5.623 1.00 48.53 46 GLY B CA 1
ATOM 1703 C C . GLY B 1 28 ? 75.744 -1.403 -4.757 1.00 50.76 46 GLY B C 1
ATOM 1704 O O . GLY B 1 28 ? 75.732 -0.174 -4.734 1.00 59.31 46 GLY B O 1
ATOM 1705 N N . TYR B 1 29 ? 76.613 -2.138 -4.048 1.00 42.59 47 TYR B N 1
ATOM 1706 C CA . TYR B 1 29 ? 77.665 -1.537 -3.195 1.00 40.91 47 TYR B CA 1
ATOM 1707 C C . TYR B 1 29 ? 78.595 -2.597 -2.610 1.00 38.19 47 TYR B C 1
ATOM 1708 O O . TYR B 1 29 ? 78.276 -3.798 -2.642 1.00 38.14 47 TYR B O 1
ATOM 1717 N N . THR B 1 30 ? 79.754 -2.156 -2.101 1.00 39.61 48 THR B N 1
ATOM 1718 C CA . THR B 1 30 ? 80.709 -3.036 -1.443 1.00 36.57 48 THR B CA 1
ATOM 1719 C C . THR B 1 30 ? 81.081 -2.486 -0.053 1.00 35.59 48 THR B C 1
ATOM 1720 O O . THR B 1 30 ? 81.439 -1.318 0.075 1.00 33.82 48 THR B O 1
ATOM 1724 N N . TYR B 1 31 ? 80.984 -3.348 0.957 1.00 34.05 49 TYR B N 1
ATOM 1725 C CA . TYR B 1 31 ? 81.429 -3.024 2.321 1.00 32.45 49 TYR B CA 1
ATOM 1726 C C . TYR B 1 31 ? 82.651 -3.832 2.669 1.00 34.48 49 TYR B C 1
ATOM 1727 O O . TYR B 1 31 ? 82.786 -5.002 2.282 1.00 35.97 49 TYR B O 1
ATOM 1736 N N . GLN B 1 32 ? 83.538 -3.186 3.424 1.00 31.94 50 GLN B N 1
ATOM 1737 C CA . GLN B 1 32 ? 84.687 -3.821 3.986 1.00 29.83 50 GLN B CA 1
ATOM 1738 C C . GLN B 1 32 ? 84.424 -4.032 5.473 1.00 33.28 50 GLN B C 1
ATOM 1739 O O . GLN B 1 32 ? 83.935 -3.143 6.171 1.00 33.44 50 GLN B O 1
ATOM 1745 N N . CYS B 1 33 ? 84.759 -5.222 5.936 1.00 34.49 51 CYS B N 1
ATOM 1746 C CA . CYS B 1 33 ? 84.660 -5.581 7.335 1.00 34.56 51 CYS B CA 1
ATOM 1747 C C . CYS B 1 33 ? 86.072 -5.887 7.797 1.00 32.72 51 CYS B C 1
ATOM 1748 O O . CYS B 1 33 ? 86.676 -6.867 7.346 1.00 36.50 51 CYS B O 1
ATOM 1751 N N . ASP B 1 34 ? 86.636 -5.021 8.638 1.00 29.40 52 ASP B N 1
ATOM 1752 C CA . ASP B 1 34 ? 87.973 -5.238 9.194 1.00 29.50 52 ASP B CA 1
ATOM 1753 C C . ASP B 1 34 ? 87.812 -5.716 10.622 1.00 33.79 52 ASP B C 1
ATOM 1754 O O . ASP B 1 34 ? 87.150 -5.066 11.420 1.00 32.76 52 ASP B O 1
ATOM 1759 N N . VAL B 1 35 ? 88.410 -6.859 10.945 1.00 33.18 53 VAL B N 1
ATOM 1760 C CA . VAL B 1 35 ? 88.305 -7.402 12.299 1.00 30.99 53 VAL B CA 1
ATOM 1761 C C . VAL B 1 35 ? 89.695 -7.589 12.866 1.00 33.74 53 VAL B C 1
ATOM 1762 O O . VAL B 1 35 ? 90.542 -8.251 12.260 1.00 33.76 53 VAL B O 1
ATOM 1766 N N . ASP B 1 36 ? 89.926 -6.997 14.031 1.00 31.25 54 ASP B N 1
ATOM 1767 C CA . ASP B 1 36 ? 91.172 -7.199 14.750 1.00 34.19 54 ASP B CA 1
ATOM 1768 C C . ASP B 1 36 ? 91.027 -8.488 15.536 1.00 34.32 54 ASP B C 1
ATOM 1769 O O . ASP B 1 36 ? 90.165 -8.592 16.405 1.00 36.27 54 ASP B O 1
ATOM 1774 N N . ASP B 1 37 ? 91.864 -9.473 15.237 1.00 33.05 55 ASP B N 1
ATOM 1775 C CA . ASP B 1 37 ? 91.678 -10.796 15.825 1.00 37.80 55 ASP B CA 1
ATOM 1776 C C . ASP B 1 37 ? 91.820 -10.802 17.352 1.00 35.80 55 ASP B C 1
ATOM 1777 O O . ASP B 1 37 ? 91.018 -11.439 18.032 1.00 36.99 55 ASP B O 1
ATOM 1782 N N . GLY B 1 38 ? 92.793 -10.071 17.890 1.00 39.69 56 GLY B N 1
ATOM 1783 C CA . GLY B 1 38 ? 93.016 -10.024 19.346 1.00 38.19 56 GLY B CA 1
ATOM 1784 C C . GLY B 1 38 ? 91.858 -9.428 20.138 1.00 39.56 56 GLY B C 1
ATOM 1785 O O . GLY B 1 38 ? 91.380 -10.020 21.115 1.00 35.59 56 GLY B O 1
ATOM 1786 N N . SER B 1 39 ? 91.381 -8.259 19.716 1.00 33.16 57 SER B N 1
ATOM 1787 C CA . SER B 1 39 ? 90.307 -7.574 20.441 1.00 30.81 57 SER B CA 1
ATOM 1788 C C . SER B 1 39 ? 88.905 -7.996 20.004 1.00 31.42 57 SER B C 1
ATOM 1789 O O . SER B 1 39 ? 87.924 -7.729 20.704 1.00 31.22 57 SER B O 1
ATOM 1792 N N . GLN B 1 40 ? 88.798 -8.623 18.828 1.00 29.96 58 GLN B N 1
ATOM 1793 C CA . GLN B 1 40 ? 87.515 -8.922 18.190 1.00 30.92 58 GLN B CA 1
ATOM 1794 C C . GLN B 1 40 ? 86.688 -7.666 17.875 1.00 28.60 58 GLN B C 1
ATOM 1795 O O . GLN B 1 40 ? 85.453 -7.701 17.793 1.00 29.93 58 GLN B O 1
ATOM 1801 N N . PHE B 1 41 ? 87.392 -6.561 17.667 1.00 28.12 59 PHE B N 1
ATOM 1802 C CA . PHE B 1 41 ? 86.770 -5.294 17.326 1.00 28.94 59 PHE B CA 1
ATOM 1803 C C . PHE B 1 41 ? 86.573 -5.240 15.811 1.00 28.00 59 PHE B C 1
ATOM 1804 O O . PHE B 1 41 ? 87.499 -5.532 15.050 1.00 30.85 59 PHE B O 1
ATOM 1812 N N . VAL B 1 42 ? 85.380 -4.830 15.408 1.00 26.96 60 VAL B N 1
ATOM 1813 C CA . VAL B 1 42 ? 85.005 -4.757 14.007 1.00 26.92 60 VAL B CA 1
ATOM 1814 C C . VAL B 1 42 ? 84.866 -3.304 13.592 1.00 28.76 60 VAL B C 1
ATOM 1815 O O . VAL B 1 42 ? 84.252 -2.499 14.307 1.00 27.93 60 VAL B O 1
ATOM 1819 N N . THR B 1 43 ? 85.440 -2.985 12.438 1.00 25.90 61 THR B N 1
ATOM 1820 C CA . THR B 1 43 ? 85.234 -1.710 11.783 1.00 25.59 61 THR B CA 1
ATOM 1821 C C . THR B 1 43 ? 84.572 -2.062 10.443 1.00 29.06 61 THR B C 1
ATOM 1822 O O . THR B 1 43 ? 85.149 -2.787 9.628 1.00 29.83 61 THR B O 1
ATOM 1826 N N . LEU B 1 44 ? 83.358 -1.568 10.259 1.00 28.77 62 LEU B N 1
ATOM 1827 C CA . LEU B 1 44 ? 82.532 -1.887 9.103 1.00 29.21 62 LEU B CA 1
ATOM 1828 C C . LEU B 1 44 ? 82.259 -0.605 8.331 1.00 28.10 62 LEU B C 1
ATOM 1829 O O . LEU B 1 44 ? 81.789 0.385 8.900 1.00 27.27 62 LEU B O 1
ATOM 1834 N N . TYR B 1 45 ? 82.585 -0.608 7.036 1.00 28.86 63 TYR B N 1
ATOM 1835 C CA . TYR B 1 45 ? 82.518 0.594 6.230 1.00 27.03 63 TYR B CA 1
ATOM 1836 C C . TYR B 1 45 ? 82.398 0.333 4.731 1.00 28.08 63 TYR B C 1
ATOM 1837 O O . TYR B 1 45 ? 82.888 -0.650 4.228 1.00 28.64 63 TYR B O 1
ATOM 1846 N N . ASN B 1 46 ? 81.756 1.259 4.052 1.00 27.83 64 ASN B N 1
ATOM 1847 C CA . ASN B 1 46 ? 81.716 1.294 2.582 1.00 28.32 64 ASN B CA 1
ATOM 1848 C C . ASN B 1 46 ? 83.159 1.268 2.073 1.00 32.68 64 ASN B C 1
ATOM 1849 O O . ASN B 1 46 ? 83.974 2.081 2.484 1.00 31.24 64 ASN B O 1
ATOM 1865 N N . GLU B 1 48 ? 84.442 2.150 -0.537 1.00 34.69 66 GLU B N 1
ATOM 1866 C CA . GLU B 1 48 ? 84.823 3.426 -1.148 1.00 38.19 66 GLU B CA 1
ATOM 1867 C C . GLU B 1 48 ? 85.367 4.462 -0.164 1.00 38.41 66 GLU B C 1
ATOM 1868 O O . GLU B 1 48 ? 86.012 5.428 -0.592 1.00 36.12 66 GLU B O 1
ATOM 1874 N N . ASN B 1 49 ? 85.100 4.296 1.137 1.00 32.92 67 ASN B N 1
ATOM 1875 C CA . ASN B 1 49 ? 85.614 5.240 2.141 1.00 32.40 67 ASN B CA 1
ATOM 1876 C C . ASN B 1 49 ? 87.146 5.240 2.182 1.00 34.51 67 ASN B C 1
ATOM 1877 O O . ASN B 1 49 ? 87.772 4.189 2.073 1.00 37.10 67 ASN B O 1
ATOM 1893 N N . LEU B 1 51 ? 88.848 7.410 4.671 1.00 31.62 69 LEU B N 1
ATOM 1894 C CA . LEU B 1 51 ? 89.306 8.079 5.893 1.00 34.82 69 LEU B CA 1
ATOM 1895 C C . LEU B 1 51 ? 89.175 7.248 7.164 1.00 33.36 69 LEU B C 1
ATOM 1896 O O . LEU B 1 51 ? 89.436 7.732 8.261 1.00 32.18 69 LEU B O 1
ATOM 1901 N N . THR B 1 52 ? 88.822 5.983 7.017 1.00 32.68 70 THR B N 1
ATOM 1902 C CA . THR B 1 52 ? 88.560 5.128 8.168 1.00 33.46 70 THR B CA 1
ATOM 1903 C C . THR B 1 52 ? 89.709 5.067 9.189 1.00 36.86 70 THR B C 1
ATOM 1904 O O . THR B 1 52 ? 89.481 4.988 10.386 1.00 34.06 70 THR B O 1
ATOM 1908 N N . TYR B 1 53 ? 90.944 5.088 8.702 1.00 31.19 71 TYR B N 1
ATOM 1909 C CA . TYR B 1 53 ? 92.116 4.990 9.556 1.00 33.08 71 TYR B CA 1
ATOM 1910 C C . TYR B 1 53 ? 92.949 6.268 9.517 1.00 32.44 71 TYR B C 1
ATOM 1911 O O . TYR B 1 53 ? 94.118 6.256 9.879 1.00 34.83 71 TYR B O 1
ATOM 1920 N N . GLU B 1 54 ? 92.347 7.366 9.078 1.00 35.09 72 GLU B N 1
ATOM 1921 C CA . GLU B 1 54 ? 93.033 8.650 8.986 1.00 37.43 72 GLU B CA 1
ATOM 1922 C C . GLU B 1 54 ? 92.955 9.364 10.330 1.00 35.81 72 GLU B C 1
ATOM 1923 O O . GLU B 1 54 ? 91.895 9.483 10.922 1.00 33.08 72 GLU B O 1
ATOM 1940 N N . ILE B 1 56 ? 92.776 12.379 12.817 1.00 32.46 74 ILE B N 1
ATOM 1941 C CA . ILE B 1 56 ? 92.251 13.737 12.832 1.00 30.69 74 ILE B CA 1
ATOM 1942 C C . ILE B 1 56 ? 93.341 14.663 13.343 1.00 32.23 74 ILE B C 1
ATOM 1943 O O . ILE B 1 56 ? 93.885 14.451 14.427 1.00 32.84 74 ILE B O 1
ATOM 1948 N N . VAL B 1 57 ? 93.657 15.694 12.561 1.00 29.36 75 VAL B N 1
ATOM 1949 C CA . VAL B 1 57 ? 94.707 16.634 12.924 1.00 33.86 75 VAL B CA 1
ATOM 1950 C C . VAL B 1 57 ? 94.290 18.063 12.623 1.00 32.48 75 VAL B C 1
ATOM 1951 O O . VAL B 1 57 ? 93.356 18.313 11.860 1.00 31.28 75 VAL B O 1
ATOM 1955 N N . TYR B 1 58 ? 94.983 18.999 13.250 1.00 33.49 76 TYR B N 1
ATOM 1956 C CA . TYR B 1 58 ? 94.928 20.390 12.831 1.00 35.09 76 TYR B CA 1
ATOM 1957 C C . TYR B 1 58 ? 95.668 20.472 11.511 1.00 38.83 76 TYR B C 1
ATOM 1958 O O . TYR B 1 58 ? 96.830 20.072 11.430 1.00 42.22 76 TYR B O 1
ATOM 1978 N N . ASP B 1 60 ? 96.813 22.869 9.690 1.00 57.80 78 ASP B N 1
ATOM 1979 C CA . ASP B 1 60 ? 97.938 23.818 9.620 1.00 64.90 78 ASP B CA 1
ATOM 1980 C C . ASP B 1 60 ? 99.246 23.293 10.224 1.00 59.65 78 ASP B C 1
ATOM 1981 O O . ASP B 1 60 ? 100.320 23.698 9.801 1.00 68.44 78 ASP B O 1
ATOM 1986 N N . THR B 1 61 ? 99.156 22.391 11.195 1.00 62.98 79 THR B N 1
ATOM 1987 C CA . THR B 1 61 ? 100.330 21.939 11.950 1.00 58.13 79 THR B CA 1
ATOM 1988 C C . THR B 1 61 ? 100.569 20.428 11.932 1.00 56.99 79 THR B C 1
ATOM 1989 O O . THR B 1 61 ? 101.683 19.982 12.176 1.00 59.26 79 THR B O 1
ATOM 1993 N N . GLY B 1 62 ? 99.536 19.639 11.664 1.00 47.02 80 GLY B N 1
ATOM 1994 C CA . GLY B 1 62 ? 99.652 18.181 11.724 1.00 44.68 80 GLY B CA 1
ATOM 1995 C C . GLY B 1 62 ? 99.535 17.605 13.124 1.00 44.32 80 GLY B C 1
ATOM 1996 O O . GLY B 1 62 ? 99.618 16.388 13.286 1.00 45.98 80 GLY B O 1
ATOM 2008 N N . THR B 1 64 ? 97.844 16.193 16.400 1.00 40.98 82 THR B N 1
ATOM 2009 C CA . THR B 1 64 ? 96.653 15.385 16.601 1.00 45.13 82 THR B CA 1
ATOM 2010 C C . THR B 1 64 ? 95.596 16.169 17.381 1.00 41.65 82 THR B C 1
ATOM 2011 O O . THR B 1 64 ? 95.914 16.999 18.242 1.00 38.59 82 THR B O 1
ATOM 2015 N N . TYR B 1 65 ? 94.341 15.959 16.998 1.00 35.86 83 TYR B N 1
ATOM 2016 C CA . TYR B 1 65 ? 93.205 16.509 17.700 1.00 33.31 83 TYR B CA 1
ATOM 2017 C C . TYR B 1 65 ? 92.641 15.392 18.549 1.00 34.08 83 TYR B C 1
ATOM 2018 O O . TYR B 1 65 ? 92.184 14.393 18.031 1.00 34.37 83 TYR B O 1
ATOM 2027 N N . ILE B 1 66 ? 92.637 15.556 19.863 1.00 32.46 84 ILE B N 1
ATOM 2028 C CA . ILE B 1 66 ? 92.214 14.460 20.762 1.00 36.03 84 ILE B CA 1
ATOM 2029 C C . ILE B 1 66 ? 90.700 14.413 20.970 1.00 32.58 84 ILE B C 1
ATOM 2030 O O . ILE B 1 66 ? 90.074 13.334 21.192 1.00 32.13 84 ILE B O 1
ATOM 2035 N N . GLY B 1 67 ? 90.121 15.600 20.931 1.00 27.71 85 GLY B N 1
ATOM 2036 C CA . GLY B 1 67 ? 88.713 15.775 21.217 1.00 29.07 85 GLY B CA 1
ATOM 2037 C C . GLY B 1 67 ? 88.525 16.176 22.669 1.00 27.64 85 GLY B C 1
ATOM 2038 O O . GLY B 1 67 ? 89.179 15.656 23.580 1.00 28.02 85 GLY B O 1
ATOM 2039 N N . SER B 1 68 ? 87.600 17.099 22.882 1.00 26.98 86 SER B N 1
ATOM 2040 C CA . SER B 1 68 ? 87.302 17.555 24.224 1.00 25.54 86 SER B CA 1
ATOM 2041 C C . SER B 1 68 ? 85.917 18.214 24.221 1.00 25.86 86 SER B C 1
ATOM 2042 O O . SER B 1 68 ? 85.507 18.825 23.224 1.00 25.74 86 SER B O 1
ATOM 2045 N N . TRP B 1 69 ? 85.192 18.087 25.321 1.00 26.71 87 TRP B N 1
ATOM 2046 C CA . TRP B 1 69 ? 83.932 18.823 25.462 1.00 27.05 87 TRP B CA 1
ATOM 2047 C C . TRP B 1 69 ? 84.180 20.321 25.380 1.00 26.94 87 TRP B C 1
ATOM 2048 O O . TRP B 1 69 ? 83.263 21.069 25.038 1.00 27.47 87 TRP B O 1
ATOM 2059 N N . SER B 1 70 ? 85.394 20.755 25.711 1.00 24.05 88 SER B N 1
ATOM 2060 C CA A SER B 1 70 ? 85.767 22.172 25.700 0.50 26.47 88 SER B CA 1
ATOM 2061 C CA B SER B 1 70 ? 85.717 22.176 25.686 0.50 28.01 88 SER B CA 1
ATOM 2062 C C . SER B 1 70 ? 86.161 22.701 24.319 1.00 29.79 88 SER B C 1
ATOM 2063 O O . SER B 1 70 ? 86.509 23.857 24.204 1.00 27.06 88 SER B O 1
ATOM 2068 N N . SER B 1 71 ? 86.157 21.851 23.303 1.00 25.05 89 SER B N 1
ATOM 2069 C CA . SER B 1 71 ? 86.545 22.236 21.960 1.00 28.07 89 SER B CA 1
ATOM 2070 C C . SER B 1 71 ? 85.351 22.064 21.029 1.00 30.88 89 SER B C 1
ATOM 2071 O O . SER B 1 71 ? 84.919 20.948 20.744 1.00 29.74 89 SER B O 1
ATOM 2074 N N . ASN B 1 72 ? 84.808 23.175 20.545 1.00 27.61 90 ASN B N 1
ATOM 2075 C CA . ASN B 1 72 ? 83.660 23.095 19.639 1.00 28.87 90 ASN B CA 1
ATOM 2076 C C . ASN B 1 72 ? 84.124 22.893 18.208 1.00 27.55 90 ASN B C 1
ATOM 2077 O O . ASN B 1 72 ? 85.042 23.560 17.739 1.00 29.29 90 ASN B O 1
ATOM 2082 N N . VAL B 1 73 ? 83.460 21.985 17.525 1.00 28.05 91 VAL B N 1
ATOM 2083 C CA . VAL B 1 73 ? 83.725 21.744 16.110 1.00 27.19 91 VAL B CA 1
ATOM 2084 C C . VAL B 1 73 ? 82.517 22.052 15.212 1.00 27.55 91 VAL B C 1
ATOM 2085 O O . VAL B 1 73 ? 82.687 22.395 14.062 1.00 28.22 91 VAL B O 1
ATOM 2089 N N . ILE B 1 74 ? 81.313 21.970 15.757 1.00 28.28 92 ILE B N 1
ATOM 2090 C CA . ILE B 1 74 ? 80.108 22.281 15.014 1.00 26.67 92 ILE B CA 1
ATOM 2091 C C . ILE B 1 74 ? 79.153 23.149 15.828 1.00 29.55 92 ILE B C 1
ATOM 2092 O O . ILE B 1 74 ? 79.188 23.156 17.048 1.00 26.94 92 ILE B O 1
ATOM 2097 N N . GLU B 1 75 ? 78.295 23.879 15.133 1.00 29.97 93 GLU B N 1
ATOM 2098 C CA . GLU B 1 75 ? 77.227 24.611 15.784 1.00 33.20 93 GLU B CA 1
ATOM 2099 C C . GLU B 1 75 ? 76.163 23.638 16.249 1.00 35.34 93 GLU B C 1
ATOM 2100 O O . GLU B 1 75 ? 75.654 22.818 15.468 1.00 30.69 93 GLU B O 1
ATOM 2106 N N . TYR B 1 76 ? 75.835 23.735 17.532 1.00 35.21 94 TYR B N 1
ATOM 2107 C CA . TYR B 1 76 ? 74.859 22.865 18.158 1.00 39.19 94 TYR B CA 1
ATOM 2108 C C . TYR B 1 76 ? 73.518 23.007 17.435 1.00 35.40 94 TYR B C 1
ATOM 2109 O O . TYR B 1 76 ? 73.082 24.121 17.151 1.00 34.34 94 TYR B O 1
ATOM 2118 N N . ASP B 1 77 ? 72.902 21.873 17.120 1.00 32.82 95 ASP B N 1
ATOM 2119 C CA . ASP B 1 77 ? 71.614 21.838 16.427 1.00 32.67 95 ASP B CA 1
ATOM 2120 C C . ASP B 1 77 ? 70.885 20.605 16.940 1.00 32.47 95 ASP B C 1
ATOM 2121 O O . ASP B 1 77 ? 71.119 19.464 16.508 1.00 33.80 95 ASP B O 1
ATOM 2126 N N . ARG B 1 78 ? 70.028 20.840 17.920 1.00 33.07 96 ARG B N 1
ATOM 2127 C CA . ARG B 1 78 ? 69.310 19.765 18.590 1.00 37.21 96 ARG B CA 1
ATOM 2128 C C . ARG B 1 78 ? 68.488 18.955 17.569 1.00 35.49 96 ARG B C 1
ATOM 2129 O O . ARG B 1 78 ? 68.517 17.731 17.547 1.00 32.58 96 ARG B O 1
ATOM 2137 N N . PHE B 1 79 ? 67.772 19.665 16.719 1.00 33.85 97 PHE B N 1
ATOM 2138 C CA . PHE B 1 79 ? 66.899 19.025 15.745 1.00 39.45 97 PHE B CA 1
ATOM 2139 C C . PHE B 1 79 ? 67.691 18.117 14.797 1.00 32.00 97 PHE B C 1
ATOM 2140 O O . PHE B 1 79 ? 67.268 17.008 14.528 1.00 32.84 97 PHE B O 1
ATOM 2156 N N . SER B 1 81 ? 70.623 16.664 15.366 1.00 32.21 99 SER B N 1
ATOM 2157 C CA . SER B 1 81 ? 71.047 15.512 16.155 1.00 33.82 99 SER B CA 1
ATOM 2158 C C . SER B 1 81 ? 69.910 14.511 16.344 1.00 29.19 99 SER B C 1
ATOM 2159 O O . SER B 1 81 ? 70.113 13.305 16.303 1.00 32.23 99 SER B O 1
ATOM 2162 N N . GLN B 1 82 ? 68.703 15.014 16.546 1.00 31.03 100 GLN B N 1
ATOM 2163 C CA . GLN B 1 82 ? 67.529 14.145 16.631 1.00 31.09 100 GLN B CA 1
ATOM 2164 C C . GLN B 1 82 ? 67.218 13.390 15.339 1.00 32.30 100 GLN B C 1
ATOM 2165 O O . GLN B 1 82 ? 66.809 12.232 15.388 1.00 32.26 100 GLN B O 1
ATOM 2171 N N . GLN B 1 83 ? 67.423 14.024 14.196 1.00 31.20 101 GLN B N 1
ATOM 2172 C CA . GLN B 1 83 ? 67.266 13.320 12.919 1.00 33.37 101 GLN B CA 1
ATOM 2173 C C . GLN B 1 83 ? 68.301 12.202 12.768 1.00 28.40 101 GLN B C 1
ATOM 2174 O O . GLN B 1 83 ? 67.976 11.114 12.308 1.00 31.39 101 GLN B O 1
ATOM 2180 N N . ALA B 1 84 ? 69.547 12.458 13.165 1.00 28.69 102 ALA B N 1
ATOM 2181 C CA . ALA B 1 84 ? 70.579 11.433 13.113 1.00 28.49 102 ALA B CA 1
ATOM 2182 C C . ALA B 1 84 ? 70.211 10.231 13.975 1.00 29.39 102 ALA B C 1
ATOM 2183 O O . ALA B 1 84 ? 70.363 9.086 13.548 1.00 29.28 102 ALA B O 1
ATOM 2185 N N . ASP B 1 85 ? 69.736 10.498 15.185 1.00 29.66 103 ASP B N 1
ATOM 2186 C CA . ASP B 1 85 ? 69.317 9.434 16.102 1.00 33.25 103 ASP B CA 1
ATOM 2187 C C . ASP B 1 85 ? 68.109 8.673 15.533 1.00 33.81 103 ASP B C 1
ATOM 2188 O O . ASP B 1 85 ? 68.027 7.446 15.635 1.00 32.99 103 ASP B O 1
ATOM 2193 N N . PHE B 1 86 ? 67.185 9.410 14.920 1.00 34.13 104 PHE B N 1
ATOM 2194 C CA . PHE B 1 86 ? 65.996 8.816 14.284 1.00 31.89 104 PHE B CA 1
ATOM 2195 C C . PHE B 1 86 ? 66.400 7.870 13.152 1.00 29.74 104 PHE B C 1
ATOM 2196 O O . PHE B 1 86 ? 65.869 6.776 13.037 1.00 32.05 104 PHE B O 1
ATOM 2204 N N . ILE B 1 87 ? 67.359 8.285 12.333 1.00 30.18 105 ILE B N 1
ATOM 2205 C CA . ILE B 1 87 ? 67.848 7.439 11.243 1.00 29.18 105 ILE B CA 1
ATOM 2206 C C . ILE B 1 87 ? 68.372 6.110 11.770 1.00 32.01 105 ILE B C 1
ATOM 2207 O O . ILE B 1 87 ? 68.083 5.057 11.226 1.00 29.82 105 ILE B O 1
ATOM 2212 N N . VAL B 1 88 ? 69.195 6.166 12.804 1.00 29.97 106 VAL B N 1
ATOM 2213 C CA . VAL B 1 88 ? 69.781 4.952 13.362 1.00 31.15 106 VAL B CA 1
ATOM 2214 C C . VAL B 1 88 ? 68.660 4.075 13.979 1.00 36.20 106 VAL B C 1
ATOM 2215 O O . VAL B 1 88 ? 68.613 2.886 13.714 1.00 39.00 106 VAL B O 1
ATOM 2219 N N . ASP B 1 89 ? 67.759 4.683 14.754 1.00 33.77 107 ASP B N 1
ATOM 2220 C CA . ASP B 1 89 ? 66.649 3.966 15.402 1.00 40.60 107 ASP B CA 1
ATOM 2221 C C . ASP B 1 89 ? 65.787 3.233 14.369 1.00 38.38 107 ASP B C 1
ATOM 2222 O O . ASP B 1 89 ? 65.511 2.046 14.490 1.00 45.09 107 ASP B O 1
ATOM 2227 N N . GLN B 1 90 ? 65.408 3.946 13.324 1.00 38.36 108 GLN B N 1
ATOM 2228 C CA . GLN B 1 90 ? 64.441 3.434 12.337 1.00 37.76 108 GLN B CA 1
ATOM 2229 C C . GLN B 1 90 ? 64.989 2.377 11.401 1.00 39.45 108 GLN B C 1
ATOM 2230 O O . GLN B 1 90 ? 64.225 1.657 10.772 1.00 38.46 108 GLN B O 1
ATOM 2236 N N . ALA B 1 91 ? 66.303 2.276 11.297 1.00 35.42 109 ALA B N 1
ATOM 2237 C CA . ALA B 1 91 ? 66.910 1.262 10.446 1.00 36.58 109 ALA B CA 1
ATOM 2238 C C . ALA B 1 91 ? 66.795 -0.149 11.017 1.00 36.84 109 ALA B C 1
ATOM 2239 O O . ALA B 1 91 ? 66.856 -1.120 10.274 1.00 37.29 109 ALA B O 1
ATOM 2241 N N . PHE B 1 92 ? 66.603 -0.268 12.325 1.00 36.94 110 PHE B N 1
ATOM 2242 C CA . PHE B 1 92 ? 66.440 -1.568 12.984 1.00 37.70 110 PHE B CA 1
ATOM 2243 C C . PHE B 1 92 ? 64.954 -1.870 13.147 1.00 38.67 110 PHE B C 1
ATOM 2244 O O . PHE B 1 92 ? 64.188 -0.985 13.447 1.00 43.64 110 PHE B O 1
ATOM 2252 N N . THR B 1 93 ? 64.555 -3.124 12.997 1.00 41.39 111 THR B N 1
ATOM 2253 C CA . THR B 1 93 ? 63.188 -3.525 13.365 1.00 47.81 111 THR B CA 1
ATOM 2254 C C . THR B 1 93 ? 63.081 -3.643 14.878 1.00 50.28 111 THR B C 1
ATOM 2255 O O . THR B 1 93 ? 64.102 -3.731 15.585 1.00 42.20 111 THR B O 1
ATOM 2270 N N . ALA B 1 95 ? 62.034 -6.258 16.338 1.00 52.94 113 ALA B N 1
ATOM 2271 C CA . ALA B 1 95 ? 62.573 -7.592 16.641 1.00 50.84 113 ALA B CA 1
ATOM 2272 C C . ALA B 1 95 ? 64.088 -7.547 16.880 1.00 51.34 113 ALA B C 1
ATOM 2273 O O . ALA B 1 95 ? 64.604 -8.162 17.818 1.00 49.65 113 ALA B O 1
ATOM 2283 N N . ALA B 1 97 ? 65.849 -4.837 17.719 1.00 45.08 115 ALA B N 1
ATOM 2284 C CA . ALA B 1 97 ? 66.125 -4.001 18.888 1.00 47.74 115 ALA B CA 1
ATOM 2285 C C . ALA B 1 97 ? 65.897 -4.761 20.189 1.00 50.34 115 ALA B C 1
ATOM 2286 O O . ALA B 1 97 ? 66.687 -4.660 21.129 1.00 50.56 115 ALA B O 1
ATOM 2288 N N . ASP B 1 98 ? 64.838 -5.560 20.219 1.00 51.45 116 ASP B N 1
ATOM 2289 C CA . ASP B 1 98 ? 64.543 -6.417 21.374 1.00 54.11 116 ASP B CA 1
ATOM 2290 C C . ASP B 1 98 ? 65.620 -7.477 21.631 1.00 52.50 116 ASP B C 1
ATOM 2291 O O . ASP B 1 98 ? 65.914 -7.797 22.779 1.00 57.09 116 ASP B O 1
ATOM 2296 N N . GLU B 1 99 ? 66.207 -8.024 20.572 1.00 47.58 117 GLU B N 1
ATOM 2297 C CA . GLU B 1 99 ? 67.280 -9.007 20.720 1.00 47.67 117 GLU B CA 1
ATOM 2298 C C . GLU B 1 99 ? 68.605 -8.364 21.116 1.00 47.81 117 GLU B C 1
ATOM 2299 O O . GLU B 1 99 ? 69.449 -8.994 21.740 1.00 47.77 117 GLU B O 1
ATOM 2305 N N . ILE B 1 100 ? 68.793 -7.113 20.727 1.00 46.12 118 ILE B N 1
ATOM 2306 C CA . ILE B 1 100 ? 70.048 -6.416 20.973 1.00 46.95 118 ILE B CA 1
ATOM 2307 C C . ILE B 1 100 ? 70.242 -6.110 22.454 1.00 48.94 118 ILE B C 1
ATOM 2308 O O . ILE B 1 100 ? 71.363 -6.151 22.951 1.00 49.34 118 ILE B O 1
ATOM 2313 N N . GLY B 1 101 ? 69.164 -5.767 23.147 1.00 49.74 119 GLY B N 1
ATOM 2314 C CA . GLY B 1 101 ? 69.263 -5.437 24.566 1.00 51.62 119 GLY B CA 1
ATOM 2315 C C . GLY B 1 101 ? 70.020 -4.142 24.826 1.00 47.96 119 GLY B C 1
ATOM 2316 O O . GLY B 1 101 ? 69.895 -3.183 24.064 1.00 61.15 119 GLY B O 1
ATOM 2328 N N . THR B 1 103 ? 73.257 -3.351 24.749 1.00 41.51 121 THR B N 1
ATOM 2329 C CA . THR B 1 103 ? 74.509 -3.080 24.047 1.00 39.38 121 THR B CA 1
ATOM 2330 C C . THR B 1 103 ? 74.338 -1.950 23.027 1.00 34.83 121 THR B C 1
ATOM 2331 O O . THR B 1 103 ? 73.336 -1.902 22.327 1.00 34.35 121 THR B O 1
ATOM 2335 N N . GLU B 1 104 ? 75.323 -1.054 22.956 1.00 29.99 122 GLU B N 1
ATOM 2336 C CA . GLU B 1 104 ? 75.278 0.080 22.033 1.00 29.80 122 GLU B CA 1
ATOM 2337 C C . GLU B 1 104 ? 76.228 -0.060 20.847 1.00 29.15 122 GLU B C 1
ATOM 2338 O O . GLU B 1 104 ? 77.300 -0.651 20.961 1.00 32.53 122 GLU B O 1
ATOM 2344 N N . LEU B 1 105 ? 75.789 0.477 19.711 1.00 30.78 123 LEU B N 1
ATOM 2345 C CA . LEU B 1 105 ? 76.558 0.521 18.457 1.00 28.95 123 LEU B CA 1
ATOM 2346 C C . LEU B 1 105 ? 77.336 1.829 18.449 1.00 26.19 123 LEU B C 1
ATOM 2347 O O . LEU B 1 105 ? 76.819 2.831 18.927 1.00 26.26 123 LEU B O 1
ATOM 2360 N N . ILE B 1 107 ? 78.580 4.715 16.028 1.00 25.23 125 ILE B N 1
ATOM 2361 C CA . ILE B 1 107 ? 78.422 5.268 14.684 1.00 25.98 125 ILE B CA 1
ATOM 2362 C C . ILE B 1 107 ? 79.350 6.463 14.594 1.00 27.39 125 ILE B C 1
ATOM 2363 O O . ILE B 1 107 ? 79.396 7.308 15.519 1.00 26.49 125 ILE B O 1
ATOM 2368 N N . THR B 1 108 ? 80.099 6.541 13.500 1.00 25.91 126 THR B N 1
ATOM 2369 C CA . THR B 1 108 ? 80.977 7.681 13.255 1.00 29.80 126 THR B CA 1
ATOM 2370 C C . THR B 1 108 ? 80.642 8.342 11.915 1.00 29.32 126 THR B C 1
ATOM 2371 O O . THR B 1 108 ? 80.542 7.660 10.888 1.00 29.87 126 THR B O 1
ATOM 2383 N N . LEU B 1 110 ? 82.033 11.341 9.424 1.00 29.04 128 LEU B N 1
ATOM 2384 C CA . LEU B 1 110 ? 83.146 12.224 9.115 1.00 27.32 128 LEU B CA 1
ATOM 2385 C C . LEU B 1 110 ? 82.656 13.353 8.209 1.00 30.99 128 LEU B C 1
ATOM 2386 O O . LEU B 1 110 ? 82.133 13.105 7.109 1.00 30.11 128 LEU B O 1
ATOM 2391 N N . LEU B 1 111 ? 82.794 14.579 8.698 1.00 26.87 129 LEU B N 1
ATOM 2392 C CA . LEU B 1 111 ? 82.282 15.770 8.034 1.00 27.98 129 LEU B CA 1
ATOM 2393 C C . LEU B 1 111 ? 83.364 16.615 7.384 1.00 31.43 129 LEU B C 1
ATOM 2394 O O . LEU B 1 111 ? 84.499 16.704 7.858 1.00 30.15 129 LEU B O 1
ATOM 2399 N N . SER B 1 112 ? 82.982 17.286 6.306 1.00 30.14 130 SER B N 1
ATOM 2400 C CA . SER B 1 112 ? 83.838 18.276 5.709 1.00 31.20 130 SER B CA 1
ATOM 2401 C C . SER B 1 112 ? 83.988 19.473 6.649 1.00 26.88 130 SER B C 1
ATOM 2402 O O . SER B 1 112 ? 82.973 19.973 7.150 1.00 32.13 130 SER B O 1
ATOM 2405 N N . PRO B 1 113 ? 85.228 19.941 6.890 1.00 30.15 131 PRO B N 1
ATOM 2406 C CA . PRO B 1 113 ? 85.431 21.109 7.741 1.00 31.67 131 PRO B CA 1
ATOM 2407 C C . PRO B 1 113 ? 85.045 22.388 7.006 1.00 35.46 131 PRO B C 1
ATOM 2408 O O . PRO B 1 113 ? 84.997 23.447 7.609 1.00 36.38 131 PRO B O 1
ATOM 2412 N N . ASN B 1 114 ? 84.765 22.280 5.710 1.00 35.50 132 ASN B N 1
ATOM 2413 C CA . ASN B 1 114 ? 84.317 23.417 4.909 1.00 39.41 132 ASN B CA 1
ATOM 2414 C C . ASN B 1 114 ? 82.810 23.559 4.843 1.00 39.64 132 ASN B C 1
ATOM 2415 O O . ASN B 1 114 ? 82.286 24.632 5.092 1.00 45.93 132 ASN B O 1
ATOM 2420 N N . THR B 1 115 ? 82.113 22.480 4.515 1.00 37.02 133 THR B N 1
ATOM 2421 C CA . THR B 1 115 ? 80.667 22.524 4.294 1.00 35.32 133 THR B CA 1
ATOM 2422 C C . THR B 1 115 ? 79.850 21.916 5.413 1.00 38.13 133 THR B C 1
ATOM 2423 O O . THR B 1 115 ? 78.657 22.162 5.495 1.00 36.36 133 THR B O 1
ATOM 2427 N N . GLY B 1 116 ? 80.471 21.091 6.253 1.00 32.76 134 GLY B N 1
ATOM 2428 C CA . GLY B 1 116 ? 79.723 20.377 7.284 1.00 32.20 134 GLY B CA 1
ATOM 2429 C C . GLY B 1 116 ? 78.841 19.247 6.765 1.00 32.18 134 GLY B C 1
ATOM 2430 O O . GLY B 1 116 ? 77.986 18.739 7.487 1.00 33.46 134 GLY B O 1
ATOM 2431 N N . GLU B 1 117 ? 79.030 18.857 5.512 1.00 33.88 135 GLU B N 1
ATOM 2432 C CA . GLU B 1 117 ? 78.328 17.684 4.994 1.00 35.95 135 GLU B CA 1
ATOM 2433 C C . GLU B 1 117 ? 79.041 16.409 5.413 1.00 33.28 135 GLU B C 1
ATOM 2434 O O . GLU B 1 117 ? 80.269 16.400 5.609 1.00 31.15 135 GLU B O 1
ATOM 2440 N N . VAL B 1 118 ? 78.258 15.339 5.543 1.00 31.63 136 VAL B N 1
ATOM 2441 C CA . VAL B 1 118 ? 78.764 14.024 5.928 1.00 29.21 136 VAL B CA 1
ATOM 2442 C C . VAL B 1 118 ? 79.407 13.377 4.716 1.00 33.52 136 VAL B C 1
ATOM 2443 O O . VAL B 1 118 ? 78.721 13.021 3.757 1.00 35.16 136 VAL B O 1
ATOM 2455 N N . GLU B 1 120 ? 81.613 10.557 4.984 1.00 30.99 138 GLU B N 1
ATOM 2456 C CA . GLU B 1 120 ? 81.739 9.107 5.215 1.00 28.67 138 GLU B CA 1
ATOM 2457 C C . GLU B 1 120 ? 81.090 8.735 6.536 1.00 29.56 138 GLU B C 1
ATOM 2458 O O . GLU B 1 120 ? 80.992 9.577 7.450 1.00 29.19 138 GLU B O 1
ATOM 2464 N N . VAL B 1 121 ? 80.661 7.476 6.630 1.00 26.64 139 VAL B N 1
ATOM 2465 C CA . VAL B 1 121 ? 80.082 6.921 7.842 1.00 25.64 139 VAL B CA 1
ATOM 2466 C C . VAL B 1 121 ? 80.742 5.584 8.039 1.00 28.29 139 VAL B C 1
ATOM 2467 O O . VAL B 1 121 ? 80.997 4.839 7.070 1.00 28.03 139 VAL B O 1
ATOM 2471 N N . ASN B 1 122 ? 81.065 5.261 9.284 1.00 24.89 140 ASN B N 1
ATOM 2472 C CA . ASN B 1 122 ? 81.488 3.882 9.575 1.00 25.48 140 ASN B CA 1
ATOM 2473 C C . ASN B 1 122 ? 80.924 3.429 10.910 1.00 24.21 140 ASN B C 1
ATOM 2474 O O . ASN B 1 122 ? 80.416 4.250 11.687 1.00 27.09 140 ASN B O 1
ATOM 2479 N N . PHE B 1 123 ? 80.991 2.123 11.139 1.00 24.16 141 PHE B N 1
ATOM 2480 C CA . PHE B 1 123 ? 80.381 1.495 12.299 1.00 24.49 141 PHE B CA 1
ATOM 2481 C C . PHE B 1 123 ? 81.399 0.667 13.047 1.00 26.56 141 PHE B C 1
ATOM 2482 O O . PHE B 1 123 ? 82.303 0.060 12.432 1.00 26.51 141 PHE B O 1
ATOM 2490 N N . ASN B 1 124 ? 81.256 0.639 14.368 1.00 23.72 142 ASN B N 1
ATOM 2491 C CA . ASN B 1 124 ? 82.123 -0.205 15.190 1.00 24.30 142 ASN B CA 1
ATOM 2492 C C . ASN B 1 124 ? 81.336 -0.960 16.234 1.00 24.98 142 ASN B C 1
ATOM 2493 O O . ASN B 1 124 ? 80.377 -0.440 16.826 1.00 24.67 142 ASN B O 1
ATOM 2498 N N . PHE B 1 125 ? 81.745 -2.204 16.434 1.00 24.98 143 PHE B N 1
ATOM 2499 C CA . PHE B 1 125 ? 81.191 -3.072 17.460 1.00 26.21 143 PHE B CA 1
ATOM 2500 C C . PHE B 1 125 ? 82.144 -4.260 17.611 1.00 26.30 143 PHE B C 1
ATOM 2501 O O . PHE B 1 125 ? 83.134 -4.348 16.902 1.00 28.33 143 PHE B O 1
ATOM 2509 N N . PHE B 1 126 ? 81.834 -5.176 18.529 1.00 26.48 144 PHE B N 1
ATOM 2510 C CA . PHE B 1 126 ? 82.649 -6.362 18.719 1.00 27.55 144 PHE B CA 1
ATOM 2511 C C . PHE B 1 126 ? 81.946 -7.582 18.152 1.00 28.38 144 PHE B C 1
ATOM 2512 O O . PHE B 1 126 ? 80.718 -7.638 18.119 1.00 28.01 144 PHE B O 1
ATOM 2520 N N . THR B 1 127 ? 82.719 -8.580 17.743 1.00 28.44 145 THR B N 1
ATOM 2521 C CA . THR B 1 127 ? 82.113 -9.784 17.117 1.00 32.31 145 THR B CA 1
ATOM 2522 C C . THR B 1 127 ? 81.215 -10.551 18.082 1.00 33.60 145 THR B C 1
ATOM 2523 O O . THR B 1 127 ? 80.350 -11.317 17.654 1.00 35.92 145 THR B O 1
ATOM 2527 N N . PHE B 1 128 ? 81.449 -10.371 19.382 1.00 33.12 146 PHE B N 1
ATOM 2528 C CA . PHE B 1 128 ? 80.668 -11.056 20.407 1.00 35.45 146 PHE B CA 1
ATOM 2529 C C . PHE B 1 128 ? 79.413 -10.287 20.817 1.00 37.03 146 PHE B C 1
ATOM 2530 O O . PHE B 1 128 ? 78.688 -10.728 21.691 1.00 35.31 146 PHE B O 1
ATOM 2538 N N . GLU B 1 129 ? 79.153 -9.145 20.186 1.00 33.17 147 GLU B N 1
ATOM 2539 C CA . GLU B 1 129 ? 77.964 -8.357 20.459 1.00 31.93 147 GLU B CA 1
ATOM 2540 C C . GLU B 1 129 ? 76.892 -8.643 19.401 1.00 33.37 147 GLU B C 1
ATOM 2541 O O . GLU B 1 129 ? 77.207 -9.102 18.290 1.00 32.47 147 GLU B O 1
ATOM 2547 N N . PRO B 1 130 ? 75.631 -8.337 19.714 1.00 35.32 148 PRO B N 1
ATOM 2548 C CA . PRO B 1 130 ? 74.548 -8.638 18.751 1.00 38.19 148 PRO B CA 1
ATOM 2549 C C . PRO B 1 130 ? 74.641 -7.874 17.422 1.00 35.94 148 PRO B C 1
ATOM 2550 O O . PRO B 1 130 ? 74.096 -8.334 16.416 1.00 33.80 148 PRO B O 1
ATOM 2554 N N . TYR B 1 131 ? 75.334 -6.735 17.412 1.00 31.48 149 TYR B N 1
ATOM 2555 C CA . TYR B 1 131 ? 75.538 -5.954 16.184 1.00 30.61 149 TYR B CA 1
ATOM 2556 C C . TYR B 1 131 ? 76.277 -6.746 15.109 1.00 33.00 149 TYR B C 1
ATOM 2557 O O . TYR B 1 131 ? 76.127 -6.470 13.914 1.00 31.67 149 TYR B O 1
ATOM 2566 N N . ALA B 1 132 ? 77.014 -7.775 15.530 1.00 31.00 150 ALA B N 1
ATOM 2567 C CA . ALA B 1 132 ? 77.709 -8.658 14.602 1.00 31.38 150 ALA B CA 1
ATOM 2568 C C . ALA B 1 132 ? 76.780 -9.647 13.856 1.00 31.30 150 ALA B C 1
ATOM 2569 O O . ALA B 1 132 ? 77.248 -10.393 12.994 1.00 31.77 150 ALA B O 1
ATOM 2582 N N . VAL B 1 134 ? 73.703 -8.322 12.715 1.00 32.57 152 VAL B N 1
ATOM 2583 C CA . VAL B 1 134 ? 72.790 -7.401 12.040 1.00 31.45 152 VAL B CA 1
ATOM 2584 C C . VAL B 1 134 ? 73.043 -7.460 10.525 1.00 34.22 152 VAL B C 1
ATOM 2585 O O . VAL B 1 134 ? 74.174 -7.260 10.063 1.00 32.65 152 VAL B O 1
ATOM 2589 N N . PRO B 1 135 ? 71.991 -7.722 9.732 1.00 37.58 153 PRO B N 1
ATOM 2590 C CA . PRO B 1 135 ? 72.173 -7.786 8.271 1.00 37.34 153 PRO B CA 1
ATOM 2591 C C . PRO B 1 135 ? 72.803 -6.514 7.696 1.00 31.86 153 PRO B C 1
ATOM 2592 O O . PRO B 1 135 ? 72.470 -5.415 8.110 1.00 31.30 153 PRO B O 1
ATOM 2596 N N . LEU B 1 136 ? 73.670 -6.686 6.709 1.00 34.13 154 LEU B N 1
ATOM 2597 C CA . LEU B 1 136 ? 74.390 -5.584 6.114 1.00 34.05 154 LEU B CA 1
ATOM 2598 C C . LEU B 1 136 ? 73.516 -4.447 5.585 1.00 38.41 154 LEU B C 1
ATOM 2599 O O . LEU B 1 136 ? 73.901 -3.274 5.659 1.00 32.86 154 LEU B O 1
ATOM 2604 N N . HIS B 1 137 ? 72.334 -4.767 5.056 1.00 32.62 155 HIS B N 1
ATOM 2605 C CA . HIS B 1 137 ? 71.485 -3.719 4.502 1.00 34.99 155 HIS B CA 1
ATOM 2606 C C . HIS B 1 137 ? 71.065 -2.689 5.555 1.00 31.98 155 HIS B C 1
ATOM 2607 O O . HIS B 1 137 ? 70.798 -1.546 5.211 1.00 33.10 155 HIS B O 1
ATOM 2614 N N . VAL B 1 138 ? 71.006 -3.085 6.824 1.00 34.32 156 VAL B N 1
ATOM 2615 C CA . VAL B 1 138 ? 70.707 -2.133 7.902 1.00 31.38 156 VAL B CA 1
ATOM 2616 C C . VAL B 1 138 ? 71.787 -1.027 7.994 1.00 29.94 156 VAL B C 1
ATOM 2617 O O . VAL B 1 138 ? 71.476 0.172 8.002 1.00 30.97 156 VAL B O 1
ATOM 2621 N N . TYR B 1 139 ? 73.047 -1.439 8.026 1.00 29.62 157 TYR B N 1
ATOM 2622 C CA . TYR B 1 139 ? 74.153 -0.495 8.060 1.00 29.39 157 TYR B CA 1
ATOM 2623 C C . TYR B 1 139 ? 74.216 0.380 6.799 1.00 30.92 157 TYR B C 1
ATOM 2624 O O . TYR B 1 139 ? 74.427 1.593 6.869 1.00 27.86 157 TYR B O 1
ATOM 2633 N N . ARG B 1 140 ? 74.007 -0.235 5.642 1.00 30.00 158 ARG B N 1
ATOM 2634 C CA . ARG B 1 140 ? 73.994 0.526 4.401 1.00 28.14 158 ARG B CA 1
ATOM 2635 C C . ARG B 1 140 ? 72.940 1.614 4.418 1.00 28.20 158 ARG B C 1
ATOM 2636 O O . ARG B 1 140 ? 73.206 2.748 4.017 1.00 29.97 158 ARG B O 1
ATOM 2644 N N . GLU B 1 141 ? 71.739 1.271 4.881 1.00 30.90 159 GLU B N 1
ATOM 2645 C CA . GLU B 1 141 ? 70.657 2.237 4.950 1.00 35.64 159 GLU B CA 1
ATOM 2646 C C . GLU B 1 141 ? 71.027 3.423 5.843 1.00 32.23 159 GLU B C 1
ATOM 2647 O O . GLU B 1 141 ? 70.754 4.580 5.508 1.00 29.18 159 GLU B O 1
ATOM 2653 N N . ILE B 1 142 ? 71.616 3.128 6.995 1.00 30.71 160 ILE B N 1
ATOM 2654 C CA . ILE B 1 142 ? 72.040 4.177 7.895 1.00 27.75 160 ILE B CA 1
ATOM 2655 C C . ILE B 1 142 ? 73.048 5.098 7.205 1.00 25.90 160 ILE B C 1
ATOM 2656 O O . ILE B 1 142 ? 72.936 6.321 7.286 1.00 27.45 160 ILE B O 1
ATOM 2661 N N . GLU B 1 143 ? 74.048 4.515 6.556 1.00 27.23 161 GLU B N 1
ATOM 2662 C CA . GLU B 1 143 ? 75.085 5.291 5.884 1.00 25.72 161 GLU B CA 1
ATOM 2663 C C . GLU B 1 143 ? 74.491 6.226 4.869 1.00 25.19 161 GLU B C 1
ATOM 2664 O O . GLU B 1 143 ? 74.780 7.425 4.847 1.00 28.35 161 GLU B O 1
ATOM 2670 N N . VAL B 1 144 ? 73.640 5.672 4.009 1.00 28.67 162 VAL B N 1
ATOM 2671 C CA . VAL B 1 144 ? 73.037 6.448 2.930 1.00 30.52 162 VAL B CA 1
ATOM 2672 C C . VAL B 1 144 ? 72.203 7.589 3.472 1.00 28.12 162 VAL B C 1
ATOM 2673 O O . VAL B 1 144 ? 72.299 8.730 2.988 1.00 30.44 162 VAL B O 1
ATOM 2688 N N . LEU B 1 146 ? 72.183 9.031 6.577 1.00 28.56 164 LEU B N 1
ATOM 2689 C CA . LEU B 1 146 ? 72.992 10.063 7.242 1.00 27.00 164 LEU B CA 1
ATOM 2690 C C . LEU B 1 146 ? 73.686 10.963 6.238 1.00 26.87 164 LEU B C 1
ATOM 2691 O O . LEU B 1 146 ? 73.695 12.171 6.402 1.00 29.08 164 LEU B O 1
ATOM 2707 N N . GLU B 1 148 ? 72.883 11.761 3.191 1.00 28.78 166 GLU B N 1
ATOM 2708 C CA . GLU B 1 148 ? 72.009 12.632 2.398 1.00 30.90 166 GLU B CA 1
ATOM 2709 C C . GLU B 1 148 ? 71.309 13.690 3.237 1.00 30.99 166 GLU B C 1
ATOM 2710 O O . GLU B 1 148 ? 71.060 14.792 2.762 1.00 33.20 166 GLU B O 1
ATOM 2716 N N . GLN B 1 149 ? 71.015 13.379 4.499 1.00 30.46 167 GLN B N 1
ATOM 2717 C CA . GLN B 1 149 ? 70.137 14.216 5.296 1.00 28.45 167 GLN B CA 1
ATOM 2718 C C . GLN B 1 149 ? 70.813 15.086 6.371 1.00 33.11 167 GLN B C 1
ATOM 2719 O O . GLN B 1 149 ? 70.292 16.122 6.745 1.00 30.57 167 GLN B O 1
ATOM 2725 N N . ILE B 1 150 ? 71.945 14.638 6.892 1.00 30.83 168 ILE B N 1
ATOM 2726 C CA . ILE B 1 150 ? 72.556 15.263 8.047 1.00 29.28 168 ILE B CA 1
ATOM 2727 C C . ILE B 1 150 ? 73.695 16.197 7.660 1.00 29.48 168 ILE B C 1
ATOM 2728 O O . ILE B 1 150 ? 74.591 15.849 6.894 1.00 32.09 168 ILE B O 1
ATOM 2733 N N . HIS B 1 151 ? 73.649 17.405 8.195 1.00 31.48 169 HIS B N 1
ATOM 2734 C CA . HIS B 1 151 ? 74.766 18.326 8.052 1.00 34.93 169 HIS B CA 1
ATOM 2735 C C . HIS B 1 151 ? 74.749 19.299 9.224 1.00 36.29 169 HIS B C 1
ATOM 2736 O O . HIS B 1 151 ? 73.701 19.569 9.812 1.00 32.97 169 HIS B O 1
ATOM 2743 N N . PHE B 1 152 ? 75.925 19.799 9.563 1.00 31.80 170 PHE B N 1
ATOM 2744 C CA . PHE B 1 152 ? 76.086 20.732 10.664 1.00 36.22 170 PHE B CA 1
ATOM 2745 C C . PHE B 1 152 ? 77.022 21.828 10.189 1.00 36.21 170 PHE B C 1
ATOM 2746 O O . PHE B 1 152 ? 77.808 21.617 9.286 1.00 45.81 170 PHE B O 1
ATOM 2765 N N . PRO B 1 154 ? 80.301 23.872 10.469 1.00 28.01 172 PRO B N 1
ATOM 2766 C CA . PRO B 1 154 ? 81.597 23.860 11.176 1.00 27.76 172 PRO B CA 1
ATOM 2767 C C . PRO B 1 154 ? 81.893 25.200 11.792 1.00 29.15 172 PRO B C 1
ATOM 2768 O O . PRO B 1 154 ? 81.658 26.224 11.159 1.00 27.62 172 PRO B O 1
ATOM 2772 N N . ILE B 1 155 ? 82.432 25.199 12.998 1.00 25.72 173 ILE B N 1
ATOM 2773 C CA . ILE B 1 155 ? 82.806 26.430 13.676 1.00 29.03 173 ILE B CA 1
ATOM 2774 C C . ILE B 1 155 ? 84.087 26.192 14.472 1.00 27.37 173 ILE B C 1
ATOM 2775 O O . ILE B 1 155 ? 84.439 25.041 14.804 1.00 28.09 173 ILE B O 1
ATOM 2780 N N . GLU B 1 156 ? 84.736 27.287 14.846 1.00 28.53 174 GLU B N 1
ATOM 2781 C CA . GLU B 1 156 ? 85.836 27.270 15.819 1.00 28.40 174 GLU B CA 1
ATOM 2782 C C . GLU B 1 156 ? 86.896 26.247 15.435 1.00 30.83 174 GLU B C 1
ATOM 2783 O O . GLU B 1 156 ? 87.397 26.325 14.315 1.00 29.37 174 GLU B O 1
ATOM 2789 N N A GLU B 1 157 ? 87.201 25.277 16.300 0.50 31.41 175 GLU B N 1
ATOM 2790 N N B GLU B 1 157 ? 87.216 25.291 16.301 0.50 30.69 175 GLU B N 1
ATOM 2791 C CA A GLU B 1 157 ? 88.274 24.327 16.002 0.50 34.04 175 GLU B CA 1
ATOM 2792 C CA B GLU B 1 157 ? 88.291 24.348 16.005 0.50 32.59 175 GLU B CA 1
ATOM 2793 C C A GLU B 1 157 ? 87.953 23.428 14.819 0.50 30.97 175 GLU B C 1
ATOM 2794 C C B GLU B 1 157 ? 87.954 23.411 14.838 0.50 30.19 175 GLU B C 1
ATOM 2795 O O A GLU B 1 157 ? 88.860 22.963 14.125 0.50 32.98 175 GLU B O 1
ATOM 2796 O O B GLU B 1 157 ? 88.853 22.913 14.163 0.50 32.82 175 GLU B O 1
ATOM 2807 N N . GLY B 1 158 ? 86.667 23.208 14.563 1.00 29.41 176 GLY B N 1
ATOM 2808 C CA . GLY B 1 158 ? 86.254 22.332 13.461 1.00 29.48 176 GLY B CA 1
ATOM 2809 C C . GLY B 1 158 ? 86.728 22.838 12.105 1.00 33.64 176 GLY B C 1
ATOM 2810 O O . GLY B 1 158 ? 87.089 22.055 11.232 1.00 32.79 176 GLY B O 1
ATOM 2822 N N . GLN B 1 160 ? 89.436 24.184 11.535 1.00 31.32 178 GLN B N 1
ATOM 2823 C CA . GLN B 1 160 ? 90.881 24.043 11.468 1.00 34.19 178 GLN B CA 1
ATOM 2824 C C . GLN B 1 160 ? 91.341 22.605 11.258 1.00 33.13 178 GLN B C 1
ATOM 2825 O O . GLN B 1 160 ? 92.535 22.353 11.191 1.00 35.53 178 GLN B O 1
ATOM 2831 N N . LEU B 1 161 ? 90.416 21.662 11.201 1.00 29.34 179 LEU B N 1
ATOM 2832 C CA . LEU B 1 161 ? 90.784 20.246 11.138 1.00 28.89 179 LEU B CA 1
ATOM 2833 C C . LEU B 1 161 ? 90.819 19.742 9.709 1.00 33.63 179 LEU B C 1
ATOM 2834 O O . LEU B 1 161 ? 90.252 20.362 8.815 1.00 30.27 179 LEU B O 1
ATOM 2839 N N . ASN B 1 162 ? 91.478 18.605 9.500 1.00 33.20 180 ASN B N 1
ATOM 2840 C CA . ASN B 1 162 ? 91.417 17.947 8.198 1.00 33.07 180 ASN B CA 1
ATOM 2841 C C . ASN B 1 162 ? 89.994 17.429 7.922 1.00 35.05 180 ASN B C 1
ATOM 2842 O O . ASN B 1 162 ? 89.502 17.555 6.822 1.00 34.62 180 ASN B O 1
ATOM 2847 N N A TYR B 1 163 ? 89.361 16.851 8.939 0.50 28.80 181 TYR B N 1
ATOM 2848 N N B TYR B 1 163 ? 89.367 16.824 8.923 0.50 29.60 181 TYR B N 1
ATOM 2849 C CA A TYR B 1 163 ? 87.955 16.439 8.898 0.50 29.87 181 TYR B CA 1
ATOM 2850 C CA B TYR B 1 163 ? 87.940 16.518 8.880 0.50 31.60 181 TYR B CA 1
ATOM 2851 C C A TYR B 1 163 ? 87.373 16.572 10.297 0.50 28.14 181 TYR B C 1
ATOM 2852 C C B TYR B 1 163 ? 87.381 16.566 10.293 0.50 28.89 181 TYR B C 1
ATOM 2853 O O A TYR B 1 163 ? 88.101 16.580 11.262 0.50 26.77 181 TYR B O 1
ATOM 2854 O O B TYR B 1 163 ? 88.146 16.505 11.256 0.50 26.99 181 TYR B O 1
ATOM 2871 N N . ILE B 1 164 ? 86.057 16.672 10.413 1.00 28.88 182 ILE B N 1
ATOM 2872 C CA . ILE B 1 164 ? 85.397 16.709 11.703 1.00 27.81 182 ILE B CA 1
ATOM 2873 C C . ILE B 1 164 ? 84.794 15.331 11.992 1.00 29.51 182 ILE B C 1
ATOM 2874 O O . ILE B 1 164 ? 84.062 14.790 11.169 1.00 28.84 182 ILE B O 1
ATOM 2887 N N . LEU B 1 166 ? 82.285 13.133 14.174 1.00 24.59 184 LEU B N 1
ATOM 2888 C CA . LEU B 1 166 ? 81.202 13.049 15.118 1.00 25.20 184 LEU B CA 1
ATOM 2889 C C . LEU B 1 166 ? 80.891 11.582 15.345 1.00 26.64 184 LEU B C 1
ATOM 2890 O O . LEU B 1 166 ? 80.341 10.884 14.471 1.00 30.92 184 LEU B O 1
ATOM 2895 N N . ALA B 1 167 ? 81.238 11.104 16.526 1.00 24.32 185 ALA B N 1
ATOM 2896 C CA . ALA B 1 167 ? 81.067 9.685 16.867 1.00 24.50 185 ALA B CA 1
ATOM 2897 C C . ALA B 1 167 ? 80.165 9.624 18.079 1.00 29.72 185 ALA B C 1
ATOM 2898 O O . ALA B 1 167 ? 80.318 10.435 18.992 1.00 27.62 185 ALA B O 1
ATOM 2900 N N . TRP B 1 168 ? 79.243 8.667 18.096 1.00 26.60 186 TRP B N 1
ATOM 2901 C CA . TRP B 1 168 ? 78.379 8.462 19.247 1.00 25.78 186 TRP B CA 1
ATOM 2902 C C . TRP B 1 168 ? 77.968 7.014 19.390 1.00 28.72 186 TRP B C 1
ATOM 2903 O O . TRP B 1 168 ? 78.097 6.211 18.453 1.00 26.93 186 TRP B O 1
ATOM 2922 N N . GLN B 1 170 ? 74.893 4.419 20.437 1.00 29.99 188 GLN B N 1
ATOM 2923 C CA . GLN B 1 170 ? 73.430 4.406 20.445 1.00 28.90 188 GLN B CA 1
ATOM 2924 C C . GLN B 1 170 ? 72.921 2.992 20.445 1.00 31.79 188 GLN B C 1
ATOM 2925 O O . GLN B 1 170 ? 73.488 2.128 19.773 1.00 33.12 188 GLN B O 1
ATOM 2942 N N . PRO B 1 172 ? 69.660 1.211 19.218 1.00 38.96 190 PRO B N 1
ATOM 2943 C CA . PRO B 1 172 ? 68.497 1.490 18.391 1.00 41.64 190 PRO B CA 1
ATOM 2944 C C . PRO B 1 172 ? 67.191 1.145 19.093 1.00 45.58 190 PRO B C 1
ATOM 2945 O O . PRO B 1 172 ? 67.111 0.165 19.828 1.00 45.77 190 PRO B O 1
ATOM 2949 N N A GLN B 1 173 ? 66.153 1.915 18.814 0.50 49.18 191 GLN B N 1
ATOM 2950 N N B GLN B 1 173 ? 66.186 1.989 18.897 0.50 48.15 191 GLN B N 1
ATOM 2951 C CA A GLN B 1 173 ? 64.858 1.676 19.428 0.50 54.29 191 GLN B CA 1
ATOM 2952 C CA B GLN B 1 173 ? 64.849 1.740 19.425 0.50 54.37 191 GLN B CA 1
ATOM 2953 C C A GLN B 1 173 ? 64.040 0.770 18.525 0.50 52.97 191 GLN B C 1
ATOM 2954 C C B GLN B 1 173 ? 64.121 0.718 18.548 0.50 52.33 191 GLN B C 1
ATOM 2955 O O A GLN B 1 173 ? 63.135 0.077 18.975 0.50 57.17 191 GLN B O 1
ATOM 2956 O O B GLN B 1 173 ? 63.386 -0.127 19.051 0.50 54.65 191 GLN B O 1
ATOM 2967 N N . GLY B 1 174 ? 64.358 0.793 17.238 1.00 49.16 192 GLY B N 1
ATOM 2968 C CA . GLY B 1 174 ? 63.676 -0.042 16.256 1.00 51.03 192 GLY B CA 1
ATOM 2969 C C . GLY B 1 174 ? 62.512 0.699 15.641 1.00 51.23 192 GLY B C 1
ATOM 2970 O O . GLY B 1 174 ? 61.945 1.576 16.278 1.00 50.69 192 GLY B O 1
#

Radius of gyration: 21.42 Å; Cα contacts (8 Å, |Δi|>4): 549; chains: 2; bounding box: 48×48×64 Å